Protein AF-A0A1J9QDS7-F1 (afdb_monomer)

Organism: NCBI:txid1447872

Radius of gyration: 33.67 Å; Cα contacts (8 Å, |Δi|>4): 200; chains: 1; bounding box: 78×59×127 Å

Nearest PDB structures (foldseek):
  6qzr-assembly4_G-5  TM=1.703E-01  e=8.114E+00  Homo sapiens

Mean predicted aligned error: 18.09 Å

Foldseek 3Di:
DDDDDDDDDDPDDPPDPVVVVVVLVVQLVVQLVVCVVVVHPNVVSNVVSVVVSVDDDDDDDDDDPPCCPLVVLCVQQVPPDLAQPAADDALVCLVVSVVSLCVSCVSSVNNCCQVVVDQAFDPPDDPSSRVSNLVSLQSSLCNNQVSYDPVRNVVLVVVQVVVCPDDPCPRRNSVSSVVSCVRRVPPVVVVLVVLVVCLQPQACVVVVVPLVVSVVSLVVSQVVCVVVVNHDDQVVSVVSVLVRNPPNCVVVVVVVQVVQCVPHDPPDDRDDGVVVVSVSVVVVVVVPDDPPDDDD

Sequence (296 aa):
MAEPEPVDTPTGFSESTEDGMMNRGLQMAALFHQLVQQGVPSELASNMAVISVMKKPSSPQTSSRSNDRVKEFRQQYGHVSLRIDTKLASQANYESWRRDVEARAALLRASHILSNYENSPPENADSEDCLIWQYKETKLWEAIWDSLKFDVKEIMQAKLRDADSGSNLMGKAAVLWRLLEDQYQMHYTDLQMQLIDRICKCSIDDHAGDIIAHTSAWQRTVADLRLYGWALPDMFLRQRFILSLGKYARSHVQRFLLELRKGKPKTHIPEFNVDDLISELVRQRLIVQPDVNQSY

Secondary structure (DSSP, 8-state):
--PPPP----------HHHHHHHHHHHHHHHHHHHHHTT--HHHHHHHHHHHHH-PPPPPPP--TTSHHHHHHHHHHTTS-----SPB-SHHHHHHHHHHHHHHHHHTT-HHHHHTT--S--TT--HHHHHHHHHHHHHHHHHHHHTB-HHHHHHHHHHHHHH-SSS--TT-HHHHHHHHHHHHS--HHHHHHHHHHHHHH--GGGGTT-HHHHHHHHHHHHHHHHHTT-PPPHHHHHHHHHHHTTTTTHHHHHHHHHHHTTTS-TT------HHHHHHHHHHHHHHT--------

pLDDT: mean 78.42, std 17.38, range [31.61, 96.12]

Solvent-accessible surface area (backbone atoms only — not comparable to full-atom values): 17615 Å² total; per-residue (Å²): 141,83,83,83,85,82,85,86,74,87,83,78,79,80,76,64,71,64,61,64,51,56,54,48,52,52,52,28,52,53,47,24,54,53,33,41,74,72,70,38,57,66,78,58,19,50,55,51,19,55,56,57,68,69,61,75,82,80,85,85,85,90,86,74,86,88,59,46,67,55,51,47,48,45,66,74,45,66,78,58,79,55,78,50,87,57,59,38,79,50,64,92,46,29,74,62,33,50,52,48,50,52,52,40,27,50,72,61,74,35,42,62,36,60,79,68,51,44,87,66,63,64,94,84,51,52,78,57,54,39,52,47,42,52,51,42,34,44,54,48,24,51,31,55,57,70,20,40,33,70,72,53,46,54,54,51,52,53,54,50,56,75,70,43,88,81,60,85,56,80,60,42,32,20,60,56,50,51,53,48,44,73,72,40,47,78,52,65,66,59,56,49,50,51,50,52,48,47,57,74,64,44,43,27,70,85,40,78,65,34,65,66,62,33,51,53,55,50,51,51,50,54,49,54,32,44,74,75,70,57,66,73,58,66,69,57,53,42,54,41,54,59,57,22,38,58,77,80,46,45,70,57,53,51,50,53,56,50,60,67,37,62,98,53,64,92,86,61,75,75,84,77,58,59,67,58,55,50,51,51,55,51,50,52,54,67,71,62,62,74,82,90,81,80,78,136

Structure (mmCIF, N/CA/C/O backbone):
data_AF-A0A1J9QDS7-F1
#
_entry.id   AF-A0A1J9QDS7-F1
#
loop_
_atom_site.group_PDB
_atom_site.id
_atom_site.type_symbol
_atom_site.label_atom_id
_atom_site.label_alt_id
_atom_site.label_comp_id
_atom_site.label_asym_id
_atom_site.label_entity_id
_atom_site.label_seq_id
_atom_site.pdbx_PDB_ins_code
_atom_site.Cartn_x
_atom_site.Cartn_y
_atom_site.Cartn_z
_atom_site.occupancy
_atom_site.B_iso_or_equiv
_atom_site.auth_seq_id
_atom_site.auth_comp_id
_atom_site.auth_asym_id
_atom_site.auth_atom_id
_atom_site.pdbx_PDB_model_num
ATOM 1 N N . MET A 1 1 ? 11.140 -39.872 -86.911 1.00 44.59 1 MET A N 1
ATOM 2 C CA . MET A 1 1 ? 11.296 -40.062 -85.456 1.00 44.59 1 MET A CA 1
ATOM 3 C C . MET A 1 1 ? 10.800 -38.798 -84.789 1.00 44.59 1 MET A C 1
ATOM 5 O O . MET A 1 1 ? 11.437 -37.769 -84.948 1.00 44.59 1 MET A O 1
ATOM 9 N N . ALA A 1 2 ? 9.628 -38.864 -84.168 1.00 38.66 2 ALA A N 1
ATOM 10 C CA . ALA A 1 2 ? 9.077 -37.810 -83.326 1.00 38.66 2 ALA A CA 1
ATOM 11 C C . ALA A 1 2 ? 8.250 -38.515 -82.242 1.00 38.66 2 ALA A C 1
ATOM 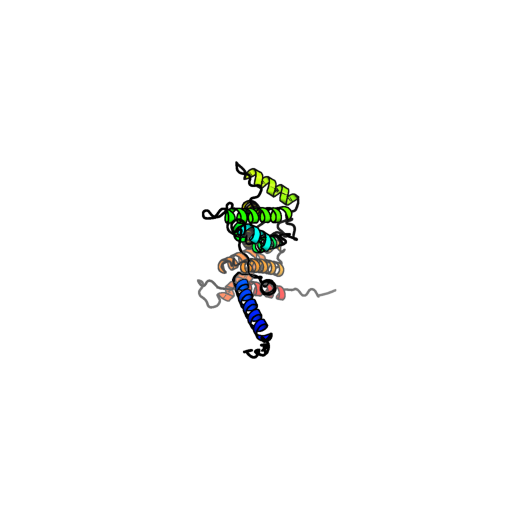13 O O . ALA A 1 2 ? 7.348 -39.288 -82.570 1.00 38.66 2 ALA A O 1
ATOM 14 N N . GLU A 1 3 ? 8.670 -38.346 -80.991 1.00 39.34 3 GLU A N 1
ATOM 15 C CA . GLU A 1 3 ? 8.032 -38.866 -79.777 1.00 39.34 3 GLU A CA 1
ATOM 16 C C . GLU A 1 3 ? 6.747 -38.084 -79.446 1.00 39.34 3 GLU A C 1
ATOM 18 O O . GLU A 1 3 ? 6.628 -36.924 -79.846 1.00 39.34 3 GLU A O 1
ATOM 23 N N . PRO A 1 4 ? 5.782 -38.689 -78.728 1.00 46.34 4 PRO A N 1
ATOM 24 C CA . PRO A 1 4 ? 4.561 -38.012 -78.312 1.00 46.34 4 PRO A CA 1
ATOM 25 C C . PRO A 1 4 ? 4.764 -37.206 -77.015 1.00 46.34 4 PRO A C 1
ATOM 27 O O . PRO A 1 4 ? 5.472 -37.634 -76.105 1.00 46.34 4 PRO A O 1
ATOM 30 N N . GLU A 1 5 ? 4.098 -36.053 -76.933 1.00 46.62 5 GLU A N 1
ATOM 31 C CA . GLU A 1 5 ? 4.001 -35.206 -75.736 1.00 46.62 5 GLU A CA 1
ATOM 32 C C . GLU A 1 5 ? 3.277 -35.914 -74.571 1.00 46.62 5 GLU A C 1
ATOM 34 O O . GLU A 1 5 ? 2.293 -36.626 -74.807 1.00 46.62 5 GLU A O 1
ATOM 39 N N . PRO A 1 6 ? 3.674 -35.676 -73.305 1.00 48.66 6 PRO A N 1
ATOM 40 C CA . PRO A 1 6 ? 2.852 -36.018 -72.157 1.00 48.66 6 PRO A CA 1
ATOM 41 C C . PRO A 1 6 ? 1.901 -34.867 -71.792 1.00 48.66 6 PRO A C 1
ATOM 43 O O . PRO A 1 6 ? 2.286 -33.706 -71.676 1.00 48.66 6 PRO A O 1
ATOM 46 N N . VAL A 1 7 ? 0.639 -35.236 -71.587 1.00 44.50 7 VAL A N 1
ATOM 47 C CA . VAL A 1 7 ? -0.441 -34.401 -71.056 1.00 44.50 7 VAL A CA 1
ATOM 48 C C . VAL A 1 7 ? -0.214 -34.167 -69.560 1.00 44.50 7 VAL A C 1
ATOM 50 O O . VAL A 1 7 ? -0.347 -35.096 -68.762 1.00 44.50 7 VAL A O 1
ATOM 53 N N . ASP A 1 8 ? 0.074 -32.926 -69.173 1.00 36.09 8 ASP A N 1
ATOM 54 C CA . ASP A 1 8 ? 0.070 -32.508 -67.771 1.00 36.09 8 ASP A CA 1
ATOM 55 C C . ASP A 1 8 ? -1.368 -32.340 -67.264 1.00 36.09 8 ASP A C 1
ATOM 57 O O . ASP A 1 8 ? -2.146 -31.510 -67.737 1.00 36.09 8 ASP A O 1
ATOM 61 N N . THR A 1 9 ? -1.716 -33.140 -66.258 1.00 39.41 9 THR A N 1
ATOM 62 C CA . THR A 1 9 ? -2.941 -32.990 -65.465 1.00 39.41 9 THR A CA 1
ATOM 63 C C . THR A 1 9 ? -2.575 -32.244 -64.180 1.00 39.41 9 THR A C 1
ATOM 65 O O 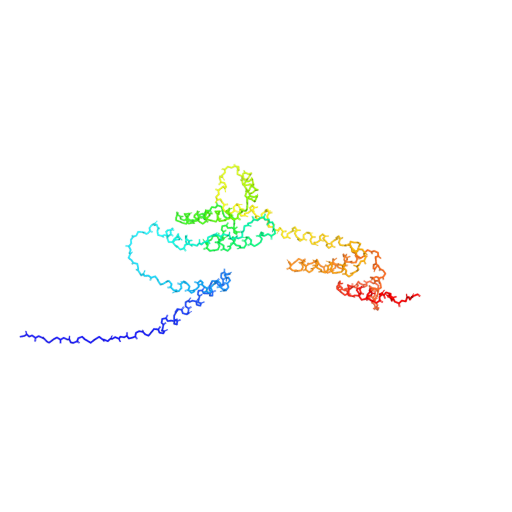. THR A 1 9 ? -1.733 -32.747 -63.433 1.00 39.41 9 THR A O 1
ATOM 68 N N . PRO A 1 10 ? -3.176 -31.088 -63.844 1.00 37.62 10 PRO A N 1
ATOM 69 C CA . PRO A 1 10 ? -2.968 -30.496 -62.534 1.00 37.62 10 PRO A CA 1
ATOM 70 C C . PRO A 1 10 ? -3.903 -31.170 -61.523 1.00 37.62 10 PRO A C 1
ATOM 72 O O . PRO A 1 10 ? -5.089 -30.853 -61.425 1.00 37.62 10 PRO A O 1
ATOM 75 N N . THR A 1 11 ? -3.351 -32.098 -60.741 1.00 35.81 11 THR A N 1
ATOM 76 C CA . THR A 1 11 ? -3.958 -32.573 -59.492 1.00 35.81 11 THR A CA 1
ATOM 77 C C . THR A 1 11 ? -3.879 -31.445 -58.465 1.00 35.81 11 THR A C 1
ATOM 79 O O . THR A 1 11 ? -2.905 -31.314 -57.726 1.00 35.81 11 THR A O 1
ATOM 82 N N . GLY A 1 12 ? -4.900 -30.590 -58.441 1.00 31.61 12 GLY A N 1
ATOM 83 C CA . GLY A 1 12 ? -5.114 -29.638 -57.359 1.00 31.61 12 GLY A CA 1
ATOM 84 C C . GLY A 1 12 ? -5.506 -30.381 -56.084 1.00 31.61 12 GLY A C 1
ATOM 85 O O . GLY A 1 12 ? -6.673 -30.716 -55.897 1.00 31.61 12 GLY A O 1
ATOM 86 N N . PHE A 1 13 ? -4.539 -30.636 -55.203 1.00 33.00 13 PHE A N 1
ATOM 87 C CA . PHE A 1 13 ? -4.829 -30.969 -53.812 1.00 33.00 13 PHE A CA 1
ATOM 88 C C . PHE A 1 13 ? -5.396 -29.721 -53.126 1.00 33.00 13 PHE A C 1
ATOM 90 O O . PHE A 1 13 ? -4.702 -28.729 -52.907 1.00 33.00 13 PHE A O 1
ATOM 97 N N . SER A 1 14 ? -6.692 -29.777 -52.824 1.00 44.31 14 SER A N 1
ATOM 98 C CA . SER A 1 14 ? -7.360 -28.882 -51.888 1.00 44.31 14 SER A CA 1
ATOM 99 C C . SER A 1 14 ? -6.819 -29.185 -50.490 1.00 44.31 14 SER A C 1
ATOM 101 O O . SER A 1 14 ? -7.219 -30.158 -49.856 1.00 44.31 14 SER A O 1
ATOM 103 N N . GLU A 1 15 ? -5.849 -28.391 -50.040 1.00 41.69 15 GLU A N 1
ATOM 104 C CA . GLU A 1 15 ? -5.364 -28.438 -48.663 1.00 41.69 15 GLU A CA 1
ATOM 105 C C . GLU A 1 15 ? -6.431 -27.795 -47.765 1.00 41.69 15 GLU A C 1
ATOM 107 O O . GLU A 1 15 ? -6.734 -26.599 -47.848 1.00 41.69 15 GLU A O 1
ATOM 112 N N . SER A 1 16 ? -7.074 -28.647 -46.968 1.00 47.03 16 SER A N 1
ATOM 113 C CA . SER A 1 16 ? -8.217 -28.341 -46.117 1.00 47.03 16 SER A CA 1
ATOM 114 C C . SER A 1 16 ? -7.906 -27.204 -45.146 1.00 47.03 16 SER A C 1
ATOM 116 O O . SER A 1 16 ? -7.102 -27.334 -44.223 1.00 47.03 16 SER A O 1
ATOM 118 N N . THR A 1 17 ? -8.605 -26.088 -45.325 1.00 50.44 17 THR A N 1
ATOM 119 C CA . THR A 1 17 ? -8.479 -24.862 -44.524 1.00 50.44 17 THR A CA 1
ATOM 120 C C . THR A 1 17 ? -8.812 -25.074 -43.035 1.00 50.44 17 THR A C 1
ATOM 122 O O . THR A 1 17 ? -8.436 -24.253 -42.199 1.00 50.44 17 THR A O 1
ATOM 125 N N . GLU A 1 18 ? -9.466 -26.185 -42.682 1.00 46.53 18 GLU A N 1
ATOM 126 C CA . GLU A 1 18 ? -9.820 -26.547 -41.302 1.00 46.53 18 GLU A CA 1
ATOM 127 C C . GLU A 1 18 ? -8.607 -26.947 -40.443 1.00 46.53 18 GLU A C 1
ATOM 129 O O . GLU A 1 18 ? -8.515 -26.526 -39.287 1.00 46.53 18 GLU A O 1
ATOM 134 N N . ASP A 1 19 ? -7.615 -27.639 -41.013 1.00 48.25 19 ASP A N 1
ATOM 135 C CA . ASP A 1 19 ? -6.445 -28.135 -40.265 1.00 48.25 19 ASP A CA 1
ATOM 136 C C . ASP A 1 19 ? -5.529 -26.982 -39.799 1.00 48.25 19 ASP A C 1
ATOM 138 O O . ASP A 1 19 ? -4.953 -26.977 -38.705 1.00 48.25 19 ASP A O 1
ATOM 142 N N . GLY A 1 20 ? -5.478 -25.909 -40.596 1.00 52.97 20 GLY A N 1
ATOM 143 C CA . GLY A 1 20 ? -4.759 -24.679 -40.264 1.00 52.97 20 GLY A CA 1
ATOM 144 C C . GLY A 1 20 ? -5.410 -23.859 -39.143 1.00 52.97 20 GLY A C 1
ATOM 145 O O . GLY A 1 20 ? -4.704 -23.143 -38.425 1.00 52.97 20 GLY A O 1
ATOM 146 N N . MET A 1 21 ? -6.732 -23.956 -38.961 1.00 55.22 21 MET A N 1
ATOM 147 C CA . MET A 1 21 ? -7.437 -23.257 -37.878 1.00 55.22 21 MET A CA 1
ATOM 148 C C . MET A 1 21 ? -7.308 -24.004 -36.549 1.00 55.22 21 MET A C 1
ATOM 150 O O . MET A 1 21 ? -7.067 -23.368 -35.519 1.00 55.22 21 MET A O 1
ATOM 154 N N . MET A 1 22 ? -7.371 -25.338 -36.573 1.00 52.62 22 MET A N 1
ATOM 155 C CA . MET A 1 22 ? -7.225 -26.168 -35.374 1.00 52.62 22 MET A CA 1
ATOM 156 C C . MET A 1 22 ? -5.812 -26.054 -34.771 1.00 52.62 22 MET A C 1
ATOM 158 O O . MET A 1 22 ? -5.661 -25.886 -33.559 1.00 52.62 22 MET A O 1
ATOM 162 N N . ASN A 1 23 ? -4.775 -25.997 -35.616 1.00 66.75 23 ASN A N 1
ATOM 163 C CA . ASN A 1 23 ? -3.387 -25.781 -35.186 1.00 66.75 23 ASN A CA 1
ATOM 164 C C . ASN A 1 23 ? -3.164 -24.379 -34.571 1.00 66.75 23 ASN A C 1
ATOM 166 O O . ASN A 1 23 ? -2.472 -24.232 -33.562 1.00 66.75 23 ASN A O 1
ATOM 170 N N . ARG A 1 24 ? -3.815 -23.335 -35.106 1.00 68.88 24 ARG A N 1
ATOM 171 C CA . ARG A 1 24 ? -3.757 -21.981 -34.518 1.00 68.88 24 ARG A CA 1
ATOM 172 C C . ARG A 1 24 ? -4.459 -21.899 -33.168 1.00 68.88 24 ARG A C 1
ATOM 174 O O . ARG A 1 24 ? -3.945 -21.234 -32.272 1.00 68.88 24 ARG A O 1
ATOM 181 N N . GLY A 1 25 ? -5.598 -22.574 -33.014 1.00 65.12 25 GLY A N 1
ATOM 182 C CA . GLY A 1 25 ? -6.310 -22.664 -31.738 1.00 65.12 25 GLY A CA 1
ATOM 183 C C . GLY A 1 25 ? -5.431 -23.248 -30.632 1.00 65.12 25 GLY A C 1
ATOM 184 O O . GLY A 1 25 ? -5.330 -22.674 -29.548 1.00 65.12 25 GLY A O 1
ATOM 185 N N . LEU A 1 26 ? -4.713 -24.331 -30.941 1.00 71.94 26 LEU A N 1
ATOM 186 C CA . LEU A 1 26 ? -3.791 -24.981 -30.006 1.00 71.94 26 LEU A CA 1
ATOM 187 C C . LEU A 1 26 ? -2.585 -24.098 -29.654 1.00 71.94 26 LEU A C 1
ATOM 189 O O . LEU A 1 26 ? -2.215 -24.012 -28.483 1.00 71.94 26 LEU A O 1
ATOM 193 N N . GLN A 1 27 ? -2.009 -23.387 -30.628 1.00 69.69 27 GLN A N 1
ATOM 194 C CA . GLN A 1 27 ? -0.906 -22.451 -30.374 1.00 69.69 27 GLN A CA 1
ATOM 195 C C . GLN A 1 27 ? -1.342 -21.258 -29.517 1.00 69.69 27 GLN A C 1
ATOM 197 O O . GLN A 1 27 ? -0.617 -20.873 -28.602 1.00 69.69 27 GLN A O 1
ATOM 202 N N . MET A 1 28 ? -2.539 -20.706 -29.751 1.00 78.75 28 MET A N 1
ATOM 203 C CA . MET A 1 28 ? -3.087 -19.638 -28.906 1.00 78.75 28 MET A CA 1
ATOM 204 C C . MET A 1 28 ? -3.319 -20.125 -27.473 1.00 78.75 28 MET A C 1
ATOM 206 O O . MET A 1 28 ? -2.934 -19.438 -26.530 1.00 78.75 28 MET A O 1
ATOM 210 N N . ALA A 1 29 ? -3.886 -21.321 -27.296 1.00 68.00 29 ALA A N 1
ATOM 211 C CA . ALA A 1 29 ? -4.143 -21.888 -25.974 1.00 68.00 29 ALA A CA 1
ATOM 212 C C . ALA A 1 29 ? -2.847 -22.161 -25.190 1.00 68.00 29 ALA A C 1
ATOM 214 O O . ALA A 1 29 ? -2.759 -21.834 -24.006 1.00 68.00 29 ALA A O 1
ATOM 215 N N . ALA A 1 30 ? -1.814 -22.697 -25.848 1.00 74.12 30 ALA A N 1
ATOM 216 C CA . ALA A 1 30 ? -0.516 -22.941 -25.218 1.00 74.12 30 ALA A CA 1
ATOM 217 C C . ALA A 1 30 ? 0.153 -21.635 -24.753 1.00 74.12 30 ALA A C 1
ATOM 219 O O . ALA A 1 30 ? 0.642 -21.545 -23.626 1.00 74.12 30 ALA A O 1
ATOM 220 N N . LEU A 1 31 ? 0.117 -20.601 -25.597 1.00 76.69 31 LEU A N 1
ATOM 221 C CA . LEU A 1 31 ? 0.735 -19.304 -25.322 1.00 76.69 31 LEU A CA 1
ATOM 222 C C . LEU A 1 31 ? -0.036 -18.530 -24.240 1.00 76.69 31 LEU A C 1
ATOM 224 O O . LEU A 1 31 ? 0.570 -17.924 -23.360 1.00 76.69 31 LEU A O 1
ATOM 228 N N . PHE A 1 32 ? -1.368 -18.632 -24.239 1.00 78.69 32 PHE A N 1
ATOM 229 C CA . PHE A 1 32 ? -2.217 -18.135 -23.158 1.00 78.69 32 PHE A CA 1
ATOM 230 C C . PHE A 1 32 ? -1.846 -18.766 -21.811 1.00 78.69 32 PHE A C 1
ATOM 232 O O . PHE A 1 32 ? -1.583 -18.047 -20.846 1.00 78.69 32 PHE A O 1
ATOM 239 N N . HIS A 1 33 ? -1.766 -20.099 -21.742 1.00 72.69 33 HIS A N 1
ATOM 240 C CA . HIS A 1 33 ? -1.418 -20.794 -20.503 1.00 72.69 33 HIS A CA 1
ATOM 241 C C . HIS A 1 33 ? -0.023 -20.420 -19.999 1.00 72.69 33 HIS A C 1
ATOM 243 O O . HIS A 1 33 ? 0.153 -20.211 -18.799 1.00 72.69 33 HIS A O 1
ATOM 249 N N . GLN A 1 34 ? 0.945 -20.261 -20.902 1.00 74.19 34 GLN A N 1
ATOM 250 C CA . GLN A 1 34 ? 2.291 -19.819 -20.548 1.00 74.19 34 GLN A CA 1
ATOM 251 C C . GLN A 1 34 ? 2.304 -18.393 -19.973 1.00 74.19 34 GLN A C 1
ATOM 253 O O . GLN A 1 34 ? 3.001 -18.133 -18.995 1.00 74.19 34 GLN A O 1
ATOM 258 N N . LEU A 1 35 ? 1.520 -17.471 -20.541 1.00 72.31 35 LEU A N 1
ATOM 259 C CA . LEU A 1 35 ? 1.428 -16.088 -20.060 1.00 72.31 35 LEU A CA 1
ATOM 260 C C . LEU A 1 35 ? 0.738 -15.996 -18.695 1.00 72.31 35 LEU A C 1
ATOM 262 O O . LEU A 1 35 ? 1.214 -15.282 -17.815 1.00 72.31 35 LEU A O 1
ATOM 266 N N . VAL A 1 36 ? -0.330 -16.765 -18.483 1.00 74.81 36 VAL A N 1
ATOM 267 C CA . VAL A 1 36 ? -1.007 -16.833 -17.179 1.00 74.81 36 VAL A CA 1
ATOM 268 C C . VAL A 1 36 ? -0.083 -17.426 -16.110 1.00 74.81 36 VAL A C 1
ATOM 270 O O . VAL A 1 36 ? -0.025 -16.909 -14.997 1.00 74.81 36 VAL A O 1
ATOM 273 N N . GLN A 1 37 ? 0.713 -18.447 -16.447 1.00 71.94 37 GLN A N 1
ATOM 274 C CA . GLN A 1 37 ? 1.728 -18.997 -15.536 1.00 71.94 37 GLN A CA 1
ATOM 275 C C . GLN A 1 37 ? 2.849 -18.002 -15.201 1.00 71.94 37 GLN A C 1
ATOM 277 O O . GLN A 1 37 ? 3.452 -18.098 -14.137 1.00 71.94 37 GLN A O 1
ATOM 282 N N . GLN A 1 38 ? 3.104 -17.023 -16.072 1.00 69.38 38 GLN A N 1
ATOM 283 C CA . GLN A 1 38 ? 4.037 -15.917 -15.826 1.00 69.38 38 GLN A CA 1
ATOM 284 C C . GLN A 1 38 ? 3.399 -14.746 -15.054 1.00 69.38 38 GLN A C 1
ATOM 286 O O . GLN A 1 38 ? 4.021 -13.693 -14.924 1.00 69.38 38 GLN A O 1
ATOM 291 N N . GLY A 1 39 ? 2.176 -14.913 -14.535 1.00 67.06 39 GLY A N 1
ATOM 292 C CA . GLY A 1 39 ? 1.483 -13.913 -13.719 1.00 67.06 39 GLY A CA 1
ATOM 293 C C . GLY A 1 39 ? 0.757 -12.829 -14.518 1.00 67.06 39 GLY A C 1
ATOM 294 O O . GLY A 1 39 ? 0.326 -11.833 -13.940 1.00 67.06 39 GLY A O 1
ATOM 295 N N . VAL A 1 40 ? 0.605 -12.994 -15.837 1.00 74.75 40 VAL A N 1
ATOM 296 C CA . VAL A 1 40 ? -0.148 -12.050 -16.674 1.00 74.75 40 VAL A CA 1
ATOM 297 C C . VAL A 1 40 ? -1.655 -12.240 -16.432 1.00 74.75 40 VAL A C 1
ATOM 299 O O . VAL A 1 40 ? -2.138 -13.372 -16.530 1.00 74.75 40 VAL A O 1
ATOM 302 N N . PRO A 1 41 ? -2.428 -11.167 -16.164 1.00 84.81 41 PRO A N 1
ATOM 303 C CA . PRO A 1 41 ? -3.881 -11.253 -16.024 1.00 84.81 41 PRO A CA 1
ATOM 304 C C . PRO A 1 41 ? -4.535 -11.900 -17.249 1.00 84.81 41 PRO A C 1
ATOM 306 O O . PRO A 1 41 ? -4.170 -11.597 -18.387 1.00 84.81 41 PRO A O 1
ATOM 309 N N . SER A 1 42 ? -5.517 -12.774 -17.026 1.00 64.31 42 SER A N 1
ATOM 310 C CA . SER A 1 42 ? -6.122 -13.628 -18.063 1.00 64.31 42 SER A CA 1
ATOM 311 C C . SER A 1 42 ? -6.666 -12.845 -19.264 1.00 64.31 42 SER A C 1
ATOM 313 O O . SER A 1 42 ? -6.450 -13.234 -20.410 1.00 64.31 42 SER A O 1
ATOM 315 N N . GLU A 1 43 ? -7.304 -11.700 -19.033 1.00 71.44 43 GLU A N 1
ATOM 316 C CA . GLU A 1 43 ? -7.837 -10.842 -20.101 1.00 71.44 43 GLU A CA 1
ATOM 317 C C . GLU A 1 43 ? -6.729 -10.299 -21.020 1.00 71.44 43 GLU A C 1
ATOM 319 O O . GLU A 1 43 ? -6.893 -10.225 -22.240 1.00 71.44 43 GLU A O 1
ATOM 324 N N . LEU A 1 44 ? -5.559 -9.992 -20.454 1.00 70.00 44 LEU A N 1
ATOM 325 C CA . LEU A 1 44 ? -4.400 -9.505 -21.198 1.00 70.00 44 LEU A CA 1
ATOM 326 C C . LEU A 1 44 ? -3.650 -10.654 -21.887 1.00 70.00 44 LEU A C 1
ATOM 328 O O . LEU A 1 44 ? -3.265 -10.527 -23.050 1.00 70.00 44 LEU A O 1
ATOM 332 N N . ALA A 1 45 ? -3.513 -11.799 -21.213 1.00 71.00 45 ALA A N 1
ATOM 333 C CA . ALA A 1 45 ? -2.903 -13.006 -21.769 1.00 71.00 45 ALA A CA 1
ATOM 334 C C . ALA A 1 45 ? -3.649 -13.508 -23.019 1.00 71.00 45 ALA A C 1
ATOM 336 O O . ALA A 1 45 ? -3.017 -13.923 -23.991 1.00 71.00 45 ALA A O 1
ATOM 337 N N . SER A 1 46 ? -4.984 -13.414 -23.023 1.00 64.75 46 SER A N 1
ATOM 338 C CA . SER A 1 46 ? -5.825 -13.795 -24.166 1.00 64.75 46 SER A CA 1
ATOM 339 C C . SER A 1 46 ? -5.550 -12.915 -25.388 1.00 64.75 46 SER A C 1
ATOM 341 O O . SER A 1 46 ? -5.255 -13.416 -26.474 1.00 64.75 46 SER A O 1
ATOM 343 N N . ASN A 1 47 ? -5.540 -11.593 -25.202 1.00 70.56 47 ASN A N 1
ATOM 344 C CA . ASN A 1 47 ? -5.265 -10.649 -26.288 1.00 70.56 47 ASN A CA 1
ATOM 345 C C . ASN A 1 47 ? -3.844 -10.820 -26.855 1.00 70.56 47 ASN A C 1
ATOM 347 O O . ASN A 1 47 ? -3.640 -10.761 -28.069 1.00 70.56 47 ASN A O 1
ATOM 351 N N . MET A 1 48 ? -2.862 -11.095 -25.992 1.00 71.56 48 MET A N 1
ATOM 352 C CA . MET A 1 48 ? -1.473 -11.331 -26.397 1.00 71.56 48 MET A CA 1
ATOM 353 C C . MET A 1 48 ? -1.293 -12.634 -27.188 1.00 71.56 48 MET A C 1
ATOM 355 O O . MET A 1 48 ? -0.540 -12.650 -28.167 1.00 71.56 48 MET A O 1
ATOM 359 N N . ALA A 1 49 ? -1.995 -13.705 -26.812 1.00 74.44 49 ALA A N 1
ATOM 360 C CA . ALA A 1 49 ? -1.964 -14.969 -27.544 1.00 74.44 49 ALA A CA 1
ATOM 361 C C . ALA A 1 49 ? -2.540 -14.822 -28.964 1.00 74.44 49 ALA A C 1
ATOM 363 O O . ALA A 1 49 ? -1.932 -15.291 -29.928 1.00 74.44 49 ALA A O 1
ATOM 364 N N . VAL A 1 50 ? -3.652 -14.093 -29.114 1.00 75.12 50 VAL A N 1
ATOM 365 C CA . VAL A 1 50 ? -4.305 -13.858 -30.415 1.00 75.12 50 VAL A CA 1
ATOM 366 C C . VAL A 1 50 ? -3.415 -13.040 -31.358 1.00 75.12 50 VAL A C 1
ATOM 368 O O . VAL A 1 50 ? -3.203 -13.432 -32.506 1.00 75.12 50 VAL A O 1
ATOM 371 N N . ILE A 1 51 ? -2.834 -11.934 -30.879 1.00 73.69 51 ILE A N 1
ATOM 372 C CA . ILE A 1 51 ? -1.973 -11.061 -31.699 1.00 73.69 51 ILE A CA 1
ATOM 373 C C . ILE A 1 51 ? -0.699 -11.793 -32.145 1.00 73.69 51 ILE A C 1
ATOM 375 O O . ILE A 1 51 ? -0.258 -11.632 -33.287 1.00 73.69 51 ILE A O 1
ATOM 379 N N . SER A 1 52 ? -0.123 -12.617 -31.266 1.00 69.81 52 SER A N 1
ATOM 380 C CA . SER A 1 52 ? 1.124 -13.337 -31.551 1.00 69.81 52 SER A CA 1
ATOM 381 C C . SER A 1 52 ? 0.937 -14.419 -32.614 1.00 69.81 52 SER A C 1
ATOM 383 O O . SER A 1 52 ? 1.780 -14.555 -33.495 1.00 69.81 52 SER A O 1
ATOM 385 N N . VAL A 1 53 ? -0.188 -15.140 -32.595 1.00 68.38 53 VAL A N 1
ATOM 386 C CA . VAL A 1 53 ? -0.476 -16.198 -33.581 1.00 68.38 53 VAL A CA 1
ATOM 387 C C . VAL A 1 53 ? -0.926 -15.626 -34.935 1.00 68.38 53 VAL A C 1
ATOM 389 O O . VAL A 1 53 ? -0.739 -16.265 -35.972 1.00 68.38 53 VAL A O 1
ATOM 392 N N . MET A 1 54 ? -1.465 -14.401 -34.970 1.00 66.12 54 MET A N 1
ATOM 393 C CA . MET A 1 54 ? -1.850 -13.737 -36.223 1.00 66.12 54 MET A CA 1
ATOM 394 C C . MET A 1 54 ? -0.673 -13.124 -37.007 1.00 66.12 54 MET A C 1
ATOM 396 O O . MET A 1 54 ? -0.783 -12.961 -38.224 1.00 66.12 54 MET A O 1
ATOM 400 N N . LYS A 1 55 ? 0.473 -12.831 -36.375 1.00 56.16 55 LYS A N 1
ATOM 401 C CA . LYS A 1 55 ? 1.694 -12.378 -37.070 1.00 56.16 55 LYS A CA 1
ATOM 402 C C . LYS A 1 55 ? 2.521 -13.578 -37.556 1.00 56.16 55 LYS A C 1
ATOM 404 O O . LYS A 1 55 ? 3.419 -14.052 -36.870 1.00 56.16 55 LYS A O 1
ATOM 409 N N . LYS A 1 56 ? 2.241 -14.073 -38.765 1.00 43.81 56 LYS A N 1
ATOM 410 C CA . LYS A 1 56 ? 3.056 -15.124 -39.407 1.00 43.81 56 LYS A CA 1
ATOM 411 C C . LYS A 1 56 ? 4.401 -14.538 -39.899 1.00 43.81 56 LYS A C 1
ATOM 413 O O . LYS A 1 56 ? 4.362 -13.508 -40.573 1.00 43.81 56 LYS A O 1
ATOM 418 N N . PRO A 1 57 ? 5.570 -15.153 -39.625 1.00 48.50 57 PRO A N 1
ATOM 419 C CA . PRO A 1 57 ? 6.849 -14.696 -40.167 1.00 48.50 57 PRO A CA 1
ATOM 420 C C . PRO A 1 57 ? 7.092 -15.271 -41.572 1.00 48.50 57 PRO A C 1
ATOM 422 O O . PRO A 1 57 ? 6.959 -16.474 -41.800 1.00 48.50 57 PRO A O 1
ATOM 425 N N . SER A 1 58 ? 7.462 -14.411 -42.518 1.00 35.62 58 SER A N 1
ATOM 426 C CA . SER A 1 58 ? 8.013 -14.802 -43.822 1.00 35.62 58 SER A CA 1
ATOM 427 C C . SER A 1 58 ? 9.474 -15.237 -43.650 1.00 35.62 58 SER A C 1
ATOM 429 O O . SER A 1 58 ? 10.236 -14.555 -42.968 1.00 35.62 58 SER A O 1
ATOM 431 N N . SER A 1 59 ? 9.857 -16.367 -44.249 1.00 35.91 59 SER A N 1
ATOM 432 C CA . SER A 1 59 ? 11.187 -16.990 -44.109 1.00 35.91 59 SER A CA 1
ATOM 433 C C . SER A 1 59 ? 12.334 -16.139 -44.704 1.00 35.91 59 SER A C 1
ATOM 435 O O . SER A 1 59 ? 12.078 -15.337 -45.606 1.00 35.91 59 SER A O 1
ATOM 437 N N . PRO A 1 60 ? 13.591 -16.297 -44.235 1.00 49.06 60 PRO A N 1
ATOM 438 C CA . PRO A 1 60 ? 14.621 -15.268 -44.338 1.00 49.06 60 PRO A CA 1
ATOM 439 C C . PRO A 1 60 ? 15.593 -15.478 -45.509 1.00 49.06 60 PRO A C 1
ATOM 441 O O . PRO A 1 60 ? 16.054 -16.590 -45.763 1.00 49.06 60 PRO A O 1
ATOM 444 N N . GLN A 1 61 ? 16.001 -14.379 -46.151 1.00 32.50 61 GLN A N 1
ATOM 445 C CA . GLN A 1 61 ? 17.273 -14.311 -46.872 1.00 32.50 61 GLN A CA 1
ATOM 446 C C . GLN A 1 61 ? 18.322 -13.610 -46.004 1.00 32.50 61 GLN A C 1
ATOM 448 O O . GLN A 1 61 ? 18.107 -12.539 -45.441 1.00 32.50 61 GLN A O 1
ATOM 453 N N . THR A 1 62 ? 19.448 -14.298 -45.875 1.00 40.53 62 THR A N 1
ATOM 454 C CA . THR A 1 62 ? 20.633 -14.019 -45.066 1.00 40.53 62 THR A CA 1
ATOM 455 C C . THR A 1 62 ? 21.452 -12.835 -45.576 1.00 40.53 62 THR A C 1
ATOM 457 O O . THR A 1 62 ? 21.862 -12.877 -46.729 1.00 40.53 62 THR A O 1
ATOM 460 N N . SER A 1 63 ? 21.792 -11.881 -44.694 1.00 38.75 63 SER A N 1
ATOM 461 C CA . SER A 1 63 ? 23.172 -11.398 -44.434 1.00 38.75 63 SER A CA 1
ATOM 462 C C . SER A 1 63 ? 23.182 -10.043 -43.696 1.00 38.75 63 SER A C 1
ATOM 464 O O . SER A 1 63 ? 22.921 -9.023 -44.325 1.00 38.75 63 SER A O 1
ATOM 466 N N . SER A 1 64 ? 23.495 -10.031 -42.388 1.00 37.75 64 SER A N 1
ATOM 467 C CA . SER A 1 64 ? 24.174 -8.950 -41.616 1.00 37.75 64 SER A CA 1
ATOM 468 C C . SER A 1 64 ? 23.892 -9.116 -40.108 1.00 37.75 64 SER A C 1
ATOM 470 O O . SER A 1 64 ? 23.082 -8.411 -39.517 1.00 37.75 64 SER A O 1
ATOM 472 N N . ARG A 1 65 ? 24.533 -10.099 -39.466 1.00 50.53 65 ARG A N 1
ATOM 473 C CA . ARG A 1 65 ? 24.065 -10.668 -38.186 1.00 50.53 65 ARG A CA 1
ATOM 474 C C . ARG A 1 65 ? 24.656 -10.049 -36.907 1.00 50.53 65 ARG A C 1
ATOM 476 O O . ARG A 1 65 ? 24.635 -10.699 -35.874 1.00 50.53 65 ARG A O 1
ATOM 483 N N . SER A 1 66 ? 25.205 -8.833 -36.960 1.00 52.12 66 SER A N 1
ATOM 484 C CA . SER A 1 66 ? 25.859 -8.190 -35.794 1.00 52.12 66 SER A CA 1
ATOM 485 C C . SER A 1 66 ? 25.102 -6.981 -35.224 1.00 52.12 66 SER A C 1
ATOM 487 O O . SER A 1 66 ? 25.561 -6.368 -34.271 1.00 52.12 66 SER A O 1
ATOM 489 N N . ASN A 1 67 ? 23.977 -6.593 -35.826 1.00 54.22 67 ASN A N 1
ATOM 490 C CA . ASN A 1 67 ? 23.100 -5.530 -35.314 1.00 54.22 67 ASN A CA 1
ATOM 491 C C . ASN A 1 67 ? 21.640 -5.998 -35.217 1.00 54.22 67 ASN A C 1
ATOM 493 O O . ASN A 1 67 ? 20.732 -5.188 -35.015 1.00 54.22 67 ASN A O 1
ATOM 497 N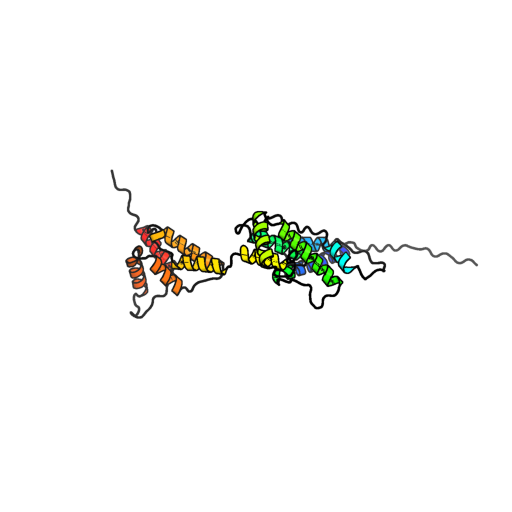 N . ASP A 1 68 ? 21.404 -7.299 -35.394 1.00 75.19 68 ASP A N 1
ATOM 498 C CA . ASP A 1 68 ? 20.057 -7.839 -35.531 1.00 75.19 68 ASP A CA 1
ATOM 499 C C . ASP A 1 68 ? 19.327 -7.871 -34.188 1.00 75.19 68 ASP A C 1
ATOM 501 O O . ASP A 1 68 ? 18.176 -7.458 -34.149 1.00 75.19 68 ASP A O 1
ATOM 505 N N . ARG A 1 69 ? 19.974 -8.229 -33.067 1.00 82.38 69 ARG A N 1
ATOM 506 C CA . ARG A 1 69 ? 19.281 -8.380 -31.769 1.00 82.38 69 ARG A CA 1
ATOM 507 C C . ARG A 1 69 ? 18.804 -7.061 -31.173 1.00 82.38 69 ARG A C 1
ATOM 509 O O . ARG A 1 69 ? 17.656 -6.959 -30.750 1.00 82.38 69 ARG A O 1
ATOM 516 N N . VAL A 1 70 ? 19.644 -6.024 -31.166 1.00 82.56 70 VAL A N 1
ATOM 517 C CA . VAL A 1 70 ? 19.245 -4.693 -30.662 1.00 82.56 70 VAL A CA 1
ATOM 518 C C . VAL A 1 70 ? 18.154 -4.090 -31.550 1.00 82.56 70 VAL A C 1
ATOM 520 O O . VAL A 1 70 ? 17.190 -3.502 -31.052 1.00 82.56 70 VAL A O 1
ATOM 523 N N . LYS A 1 71 ? 18.285 -4.238 -32.873 1.00 84.00 71 LYS A N 1
ATOM 524 C CA . LYS A 1 71 ? 17.303 -3.744 -33.843 1.00 84.00 71 LYS A CA 1
ATOM 525 C C . LYS A 1 71 ? 15.982 -4.503 -33.739 1.00 84.00 71 LYS A C 1
ATOM 527 O O . LYS A 1 71 ? 14.933 -3.865 -33.723 1.00 84.00 71 LYS A O 1
ATOM 532 N N . GLU A 1 72 ? 16.033 -5.822 -33.604 1.00 86.31 72 GLU A N 1
ATOM 533 C CA . GLU A 1 72 ? 14.881 -6.688 -33.372 1.00 86.31 72 GLU A CA 1
ATOM 534 C C . GLU A 1 72 ? 14.195 -6.326 -32.053 1.00 86.31 72 GLU A C 1
ATOM 536 O O . GLU A 1 72 ? 12.988 -6.104 -32.046 1.00 86.31 72 GLU A O 1
ATOM 541 N N . PHE A 1 73 ? 14.950 -6.138 -30.965 1.00 88.12 73 PHE A N 1
ATOM 542 C CA . PHE A 1 73 ? 14.396 -5.692 -29.688 1.00 88.12 73 PHE A CA 1
ATOM 543 C C . PHE A 1 73 ? 13.690 -4.336 -29.829 1.00 88.12 73 PHE A C 1
ATOM 545 O O . PHE A 1 73 ? 12.543 -4.177 -29.417 1.00 88.12 73 PHE A O 1
ATOM 552 N N . ARG A 1 74 ? 14.318 -3.350 -30.479 1.00 87.12 74 ARG A N 1
ATOM 553 C CA . ARG A 1 74 ? 13.683 -2.043 -30.727 1.00 87.12 74 ARG A CA 1
ATOM 554 C C . ARG A 1 74 ? 12.470 -2.144 -31.649 1.00 87.12 74 ARG A C 1
ATOM 556 O O . ARG A 1 74 ? 11.520 -1.393 -31.470 1.00 87.12 74 ARG A O 1
ATOM 563 N N . GLN A 1 75 ? 12.455 -3.061 -32.609 1.00 85.56 75 GLN A N 1
ATOM 564 C CA . GLN A 1 75 ? 11.293 -3.287 -33.465 1.00 85.56 75 GLN A CA 1
ATOM 565 C C . GLN A 1 75 ? 10.140 -3.942 -32.686 1.00 85.56 75 GLN A C 1
ATOM 567 O O . GLN A 1 75 ? 8.983 -3.542 -32.837 1.00 85.56 75 GLN A O 1
ATOM 572 N N . GLN A 1 76 ? 10.457 -4.909 -31.822 1.00 82.94 76 GLN A N 1
ATOM 573 C CA . GLN A 1 76 ? 9.499 -5.635 -30.991 1.00 82.94 76 GLN A CA 1
ATOM 574 C C . GLN A 1 76 ? 8.931 -4.787 -29.848 1.00 82.94 76 GLN A C 1
ATOM 576 O O . GLN A 1 76 ? 7.751 -4.914 -29.548 1.00 82.94 76 GLN A O 1
ATOM 581 N N . TYR A 1 77 ? 9.729 -3.911 -29.233 1.00 82.88 77 TYR A N 1
ATOM 582 C CA . TYR A 1 77 ? 9.330 -3.183 -28.021 1.00 82.88 77 TYR A CA 1
ATOM 583 C C . TYR A 1 77 ? 9.295 -1.662 -28.190 1.00 82.88 77 TYR A C 1
ATOM 585 O O . TYR A 1 77 ? 8.673 -0.973 -27.391 1.00 82.88 77 TYR A O 1
ATOM 593 N N . GLY A 1 78 ? 9.891 -1.102 -29.244 1.00 77.06 78 GLY A N 1
ATOM 594 C CA . GLY A 1 78 ? 9.936 0.351 -29.452 1.00 77.06 78 GLY A CA 1
ATOM 595 C C . GLY A 1 78 ? 8.590 0.983 -29.807 1.00 77.06 78 GLY A C 1
ATOM 596 O O . GLY A 1 78 ? 8.446 2.196 -29.700 1.00 77.06 78 GLY A O 1
ATOM 597 N N . HIS A 1 79 ? 7.600 0.177 -30.200 1.00 78.06 79 HIS A N 1
ATOM 598 C CA . HIS A 1 79 ? 6.223 0.624 -30.421 1.00 78.06 79 HIS A CA 1
ATOM 599 C C . HIS A 1 79 ? 5.336 0.485 -29.171 1.00 78.06 79 HIS A C 1
ATOM 601 O O . HIS A 1 79 ? 4.176 0.897 -29.196 1.00 78.06 79 HIS A O 1
ATOM 607 N N . VAL A 1 80 ? 5.850 -0.103 -28.084 1.00 80.88 80 VAL A N 1
ATOM 608 C CA . VAL A 1 80 ? 5.113 -0.244 -26.826 1.00 80.88 80 VAL A CA 1
ATOM 609 C C . VAL A 1 80 ? 4.989 1.130 -26.180 1.00 80.88 80 VAL A C 1
ATOM 611 O O . VAL A 1 80 ? 5.982 1.799 -25.897 1.00 80.88 80 VAL A O 1
ATOM 614 N N . SER A 1 81 ? 3.753 1.551 -25.915 1.00 82.38 81 SER A N 1
ATOM 615 C CA . SER A 1 81 ? 3.511 2.774 -25.157 1.00 82.38 81 SER A CA 1
ATOM 616 C C . SER A 1 81 ? 3.901 2.560 -23.697 1.00 82.38 81 SER A C 1
ATOM 618 O O . SER A 1 81 ? 3.246 1.815 -22.967 1.00 82.38 81 SER A O 1
ATOM 620 N N . LEU A 1 82 ? 4.956 3.247 -23.265 1.00 87.88 82 LEU A N 1
ATOM 621 C CA . LEU A 1 82 ? 5.380 3.303 -21.862 1.00 87.88 82 LEU A CA 1
ATOM 622 C C . LEU A 1 82 ? 4.733 4.467 -21.108 1.00 87.88 82 LEU A C 1
ATOM 624 O O . LEU A 1 82 ? 5.132 4.795 -19.994 1.00 87.88 82 LEU A O 1
ATOM 628 N N . ARG A 1 83 ? 3.721 5.103 -21.705 1.00 89.56 83 ARG A N 1
ATOM 629 C CA . ARG A 1 83 ? 2.989 6.185 -21.060 1.00 89.56 83 ARG A CA 1
ATOM 630 C C . ARG A 1 83 ? 2.276 5.653 -19.816 1.00 89.56 83 ARG A C 1
ATOM 632 O O . ARG A 1 83 ? 1.493 4.702 -19.883 1.00 89.56 83 ARG A O 1
ATOM 639 N N . ILE A 1 84 ? 2.551 6.296 -18.690 1.00 91.81 84 ILE A N 1
ATOM 640 C CA . ILE A 1 84 ? 1.840 6.100 -17.431 1.00 91.81 84 ILE A CA 1
ATOM 641 C C . ILE A 1 84 ? 0.810 7.225 -17.334 1.00 91.81 84 ILE A C 1
ATOM 643 O O . ILE A 1 84 ? 1.166 8.409 -17.329 1.00 91.81 84 ILE A O 1
ATOM 647 N N . ASP A 1 85 ? -0.468 6.853 -17.335 1.00 86.94 85 ASP A N 1
ATOM 648 C CA . ASP A 1 85 ? -1.576 7.810 -17.389 1.00 86.94 85 ASP A CA 1
ATOM 649 C C . ASP A 1 85 ? -1.867 8.422 -16.017 1.00 86.94 85 ASP A C 1
ATOM 651 O O . ASP A 1 85 ? -2.166 9.615 -15.911 1.00 86.94 85 ASP A O 1
ATOM 655 N N . THR A 1 86 ? -1.688 7.640 -14.953 1.00 89.69 86 THR A N 1
ATOM 656 C CA . THR A 1 86 ? -1.748 8.126 -13.577 1.00 89.69 86 THR A CA 1
ATOM 657 C C . THR A 1 86 ? -0.514 8.979 -13.281 1.00 89.69 86 THR A C 1
ATOM 659 O O . THR A 1 86 ? 0.608 8.502 -13.388 1.00 89.69 86 THR A O 1
ATOM 662 N N . LYS A 1 87 ? -0.675 10.247 -12.888 1.00 94.38 87 LYS A N 1
ATOM 663 C CA . LYS A 1 87 ? 0.463 11.065 -12.426 1.00 94.38 87 LYS A CA 1
ATOM 664 C C . LYS A 1 87 ? 0.653 10.924 -10.923 1.00 94.38 87 LYS A C 1
ATOM 666 O O . LYS A 1 87 ? -0.291 11.209 -10.182 1.00 94.38 87 LYS A O 1
ATOM 671 N N . LEU A 1 88 ? 1.850 10.563 -10.460 1.00 94.38 88 LEU A N 1
ATOM 672 C CA . LEU A 1 88 ? 2.133 10.511 -9.023 1.00 94.38 88 LEU A CA 1
ATOM 673 C C . LEU A 1 88 ? 2.053 11.919 -8.432 1.00 94.38 88 LEU A C 1
ATOM 675 O O . LEU A 1 88 ? 2.749 12.830 -8.885 1.00 94.38 88 LEU A O 1
ATOM 679 N N . ALA A 1 89 ? 1.176 12.089 -7.444 1.00 89.00 89 ALA A N 1
ATOM 680 C CA . ALA A 1 89 ? 0.910 13.373 -6.804 1.00 89.00 89 ALA A CA 1
ATOM 681 C C . ALA A 1 89 ? 1.113 13.313 -5.290 1.00 89.00 89 ALA A C 1
ATOM 683 O O . ALA A 1 89 ? 1.550 14.291 -4.694 1.00 89.00 89 ALA A O 1
ATOM 684 N N . SER A 1 90 ? 0.759 12.190 -4.666 1.00 84.00 90 SER A N 1
ATOM 685 C CA . SER A 1 90 ? 0.866 12.006 -3.224 1.00 84.00 90 SER A CA 1
ATOM 686 C C . SER A 1 90 ? 0.790 10.526 -2.852 1.00 84.00 90 SER A C 1
ATOM 688 O O . SER A 1 90 ? 0.568 9.657 -3.695 1.00 84.00 90 SER A O 1
ATOM 690 N N . GLN A 1 91 ? 0.891 10.254 -1.551 1.00 83.12 91 GLN A N 1
ATOM 691 C CA . GLN A 1 91 ? 0.661 8.934 -0.968 1.00 83.12 91 GLN A CA 1
ATOM 692 C C . GLN A 1 91 ? -0.658 8.291 -1.422 1.00 83.12 91 GLN A C 1
ATOM 694 O O . GLN A 1 91 ? -0.723 7.088 -1.660 1.00 83.12 91 GLN A O 1
ATOM 699 N N . ALA A 1 92 ? -1.718 9.094 -1.559 1.00 79.81 92 ALA A N 1
ATOM 700 C CA . ALA A 1 92 ? -3.071 8.604 -1.806 1.00 79.81 92 ALA A CA 1
ATOM 701 C C . ALA A 1 92 ? -3.222 7.885 -3.155 1.00 79.81 92 ALA A C 1
ATOM 703 O O . ALA A 1 92 ? -4.095 7.032 -3.294 1.00 79.81 92 ALA A O 1
ATOM 704 N N . ASN A 1 93 ? -2.391 8.222 -4.148 1.00 87.38 93 ASN A N 1
ATOM 705 C CA . ASN A 1 93 ? -2.430 7.592 -5.466 1.00 87.38 93 ASN A CA 1
ATOM 706 C C . ASN A 1 93 ? -1.178 6.775 -5.805 1.00 87.38 93 ASN A C 1
ATOM 708 O O . ASN A 1 93 ? -1.072 6.284 -6.932 1.00 87.38 93 ASN A O 1
ATOM 712 N N . TYR A 1 94 ? -0.275 6.588 -4.838 1.00 89.56 94 TYR A N 1
ATOM 713 C CA . TYR A 1 94 ? 0.980 5.871 -5.033 1.00 89.56 94 TYR A CA 1
ATOM 714 C C . TYR A 1 94 ? 0.770 4.424 -5.479 1.00 89.56 94 TYR A C 1
ATOM 716 O O . TYR A 1 94 ? 1.293 4.040 -6.513 1.00 89.56 94 TYR A O 1
ATOM 724 N N . GLU A 1 95 ? -0.059 3.638 -4.788 1.00 86.94 95 GLU A N 1
ATOM 725 C CA . GLU A 1 95 ? -0.257 2.214 -5.124 1.00 86.94 95 GLU A CA 1
ATOM 726 C C . GLU A 1 95 ? -0.898 1.987 -6.502 1.00 86.94 95 GLU A C 1
ATOM 728 O O . GLU A 1 95 ? -0.675 0.966 -7.154 1.00 86.94 95 GLU A O 1
ATOM 733 N N . SER A 1 96 ? -1.716 2.930 -6.975 1.00 87.88 96 SER A N 1
ATOM 734 C CA . SER A 1 96 ? -2.245 2.870 -8.343 1.00 87.88 96 SER A CA 1
ATOM 735 C C . SER A 1 96 ? -1.154 3.195 -9.358 1.00 87.88 96 SER A C 1
ATOM 737 O O . SER A 1 96 ? -0.971 2.462 -10.323 1.00 87.88 96 SER A O 1
ATOM 739 N N . TRP A 1 97 ? -0.405 4.271 -9.114 1.00 94.69 97 TRP A N 1
ATOM 740 C CA . TRP A 1 97 ? 0.707 4.692 -9.959 1.00 94.69 97 TRP A CA 1
ATOM 741 C C . TRP A 1 97 ? 1.818 3.631 -10.040 1.00 94.69 97 TRP A C 1
ATOM 743 O O . TRP A 1 97 ? 2.307 3.325 -11.125 1.00 94.69 97 TRP A O 1
ATOM 753 N N . ARG A 1 98 ? 2.168 3.022 -8.904 1.00 93.50 98 ARG A N 1
ATOM 754 C CA . ARG A 1 98 ? 3.174 1.965 -8.766 1.00 93.50 98 ARG A CA 1
ATOM 755 C C . ARG A 1 98 ? 2.835 0.774 -9.659 1.00 93.50 98 ARG A C 1
ATOM 757 O O . ARG A 1 98 ? 3.674 0.345 -10.446 1.00 93.50 98 ARG A O 1
ATOM 764 N N . ARG A 1 99 ? 1.593 0.284 -9.584 1.00 92.06 99 ARG A N 1
ATOM 765 C CA . ARG A 1 99 ? 1.117 -0.828 -10.422 1.00 92.06 99 ARG A CA 1
ATOM 766 C C . ARG A 1 99 ? 1.183 -0.498 -11.912 1.00 92.06 99 ARG A C 1
ATOM 768 O O . ARG A 1 99 ? 1.561 -1.363 -12.700 1.00 92.06 99 ARG A O 1
ATOM 775 N N . ASP A 1 100 ? 0.873 0.740 -12.301 1.00 93.69 100 ASP A N 1
ATOM 776 C CA . ASP A 1 100 ? 1.009 1.172 -13.697 1.00 93.69 100 ASP A CA 1
ATOM 777 C C . ASP A 1 100 ? 2.477 1.124 -14.153 1.00 93.69 100 ASP A C 1
ATOM 779 O O . ASP A 1 100 ? 2.767 0.605 -15.233 1.00 93.69 100 ASP A O 1
ATOM 783 N N . VAL A 1 101 ? 3.415 1.611 -13.330 1.00 94.81 101 VAL A N 1
ATOM 784 C CA . VAL A 1 101 ? 4.860 1.550 -13.617 1.00 94.81 101 VAL A CA 1
ATOM 785 C C . VAL A 1 101 ? 5.332 0.104 -13.757 1.00 94.81 101 VAL A C 1
ATOM 787 O O . VAL A 1 101 ? 5.984 -0.231 -14.746 1.00 94.81 101 VAL A O 1
ATOM 790 N N . GLU A 1 102 ? 4.984 -0.765 -12.806 1.00 93.62 102 GLU A N 1
ATOM 791 C CA . GLU A 1 102 ? 5.354 -2.185 -12.820 1.00 93.62 102 GLU A CA 1
ATOM 792 C C . GLU A 1 102 ? 4.800 -2.895 -14.066 1.00 93.62 102 GLU A C 1
ATOM 794 O O . GLU A 1 102 ? 5.518 -3.657 -14.723 1.00 93.62 102 GLU A O 1
ATOM 799 N N . ALA A 1 103 ? 3.563 -2.578 -14.466 1.00 91.75 103 ALA A N 1
ATOM 800 C CA . ALA A 1 103 ? 2.970 -3.081 -15.701 1.00 91.75 103 ALA A CA 1
ATOM 801 C C . ALA A 1 103 ? 3.734 -2.601 -16.948 1.00 91.75 103 ALA A C 1
ATOM 803 O O . ALA A 1 103 ? 3.991 -3.397 -17.856 1.00 91.75 103 ALA A O 1
ATOM 804 N N . ARG A 1 104 ? 4.155 -1.327 -17.010 1.00 93.38 104 ARG A N 1
ATOM 805 C CA . ARG A 1 104 ? 4.989 -0.822 -18.121 1.00 93.38 104 ARG A CA 1
ATOM 806 C C . ARG A 1 104 ? 6.378 -1.462 -18.135 1.00 93.38 104 ARG A C 1
ATOM 808 O O . ARG A 1 104 ? 6.863 -1.820 -19.208 1.00 93.38 104 ARG A O 1
ATOM 815 N N . ALA A 1 105 ? 6.988 -1.675 -16.972 1.00 93.56 105 ALA A N 1
ATOM 816 C CA . ALA A 1 105 ? 8.263 -2.378 -16.855 1.00 93.56 105 ALA A CA 1
ATOM 817 C C . ALA A 1 105 ? 8.155 -3.827 -17.361 1.00 93.56 105 ALA A C 1
ATOM 819 O O . ALA A 1 105 ? 9.042 -4.296 -18.079 1.00 93.56 105 ALA A O 1
ATOM 820 N N . ALA A 1 106 ? 7.049 -4.517 -17.065 1.00 91.69 106 ALA A N 1
ATOM 821 C CA . ALA A 1 106 ? 6.787 -5.864 -17.569 1.00 91.69 106 ALA A CA 1
ATOM 822 C C . ALA A 1 106 ? 6.661 -5.893 -19.100 1.00 91.69 106 ALA A C 1
ATOM 824 O O . ALA A 1 106 ? 7.279 -6.742 -19.750 1.00 91.69 106 ALA A O 1
ATOM 825 N N . LEU A 1 107 ? 5.946 -4.926 -19.688 1.00 89.69 107 LEU A N 1
ATOM 826 C CA . LEU A 1 107 ? 5.817 -4.796 -21.145 1.00 89.69 107 LEU A CA 1
ATOM 827 C C . LEU A 1 107 ? 7.167 -4.559 -21.839 1.00 89.69 107 LEU A C 1
ATOM 829 O O . LEU A 1 107 ? 7.387 -5.066 -22.937 1.00 89.69 107 LEU A O 1
ATOM 833 N N . LEU A 1 108 ? 8.088 -3.844 -21.189 1.00 91.19 108 LEU A N 1
ATOM 834 C CA . LEU A 1 108 ? 9.449 -3.602 -21.681 1.00 91.19 108 LEU A CA 1
ATOM 835 C C . LEU A 1 108 ? 10.430 -4.753 -21.366 1.00 91.19 108 LEU A C 1
ATOM 837 O O . LEU A 1 108 ? 11.615 -4.672 -21.695 1.00 91.19 108 LEU A O 1
ATOM 841 N N . ARG A 1 109 ? 9.973 -5.830 -20.707 1.00 90.56 109 ARG A N 1
ATOM 842 C CA . ARG A 1 109 ? 10.829 -6.909 -20.170 1.00 90.56 109 ARG A CA 1
ATOM 843 C C . ARG A 1 109 ? 11.948 -6.365 -19.270 1.00 90.56 109 ARG A C 1
ATOM 845 O O . ARG A 1 109 ? 13.097 -6.804 -19.361 1.00 90.56 109 ARG A O 1
ATOM 852 N N . ALA A 1 110 ? 11.605 -5.397 -18.424 1.00 92.44 110 ALA A N 1
ATOM 853 C CA . ALA A 1 110 ? 12.510 -4.638 -17.564 1.00 92.44 110 ALA A CA 1
ATOM 854 C C . ALA A 1 110 ? 12.153 -4.724 -16.065 1.00 92.44 110 ALA A C 1
ATOM 856 O O . ALA A 1 110 ? 12.779 -4.045 -15.264 1.00 92.44 110 ALA A O 1
ATOM 857 N N . SER A 1 111 ? 11.187 -5.560 -15.659 1.00 92.25 111 SER A N 1
ATOM 858 C CA . SER A 1 111 ? 10.756 -5.666 -14.250 1.00 92.25 111 SER A CA 1
ATOM 859 C C . SER A 1 111 ? 11.897 -5.977 -13.277 1.00 92.25 111 SER A C 1
ATOM 861 O O . SER A 1 111 ? 11.938 -5.403 -12.199 1.00 92.25 111 SER A O 1
ATOM 863 N N . HIS A 1 112 ? 12.848 -6.823 -13.683 1.00 89.50 112 HIS A N 1
ATOM 864 C CA . HIS A 1 112 ? 14.040 -7.165 -12.899 1.00 89.50 112 HIS A CA 1
ATOM 865 C C . HIS A 1 112 ? 14.861 -5.931 -12.489 1.00 89.50 112 HIS A C 1
ATOM 867 O O . HIS A 1 112 ? 15.318 -5.872 -11.353 1.00 89.50 112 HIS A O 1
ATOM 873 N N . ILE A 1 113 ? 14.936 -4.898 -13.340 1.00 90.81 113 ILE A N 1
ATOM 874 C CA . ILE A 1 113 ? 15.630 -3.641 -13.018 1.00 90.81 113 ILE A CA 1
ATOM 875 C C . ILE A 1 113 ? 15.011 -2.977 -11.780 1.00 90.81 113 ILE A C 1
ATOM 877 O O . ILE A 1 113 ? 15.738 -2.503 -10.912 1.00 90.81 113 ILE A O 1
ATOM 881 N N . LEU A 1 114 ? 13.678 -2.981 -11.665 1.00 91.81 114 LEU A N 1
ATOM 882 C CA . LEU A 1 114 ? 12.979 -2.396 -10.515 1.00 91.81 114 LEU A CA 1
ATOM 883 C C . LEU A 1 114 ? 12.980 -3.332 -9.307 1.00 91.81 114 LEU A C 1
ATOM 885 O O . LEU A 1 114 ? 13.343 -2.914 -8.214 1.00 91.81 114 LEU A O 1
ATOM 889 N N . SER A 1 115 ? 12.602 -4.599 -9.501 1.00 88.44 115 SER A N 1
ATOM 890 C CA . SER A 1 115 ? 12.429 -5.562 -8.406 1.00 88.44 115 SER A CA 1
ATOM 891 C C . SER A 1 115 ? 13.741 -5.933 -7.713 1.00 88.44 115 SER A C 1
ATOM 893 O O . SER A 1 115 ? 13.738 -6.185 -6.512 1.00 88.44 115 SER A O 1
ATOM 895 N N . ASN A 1 116 ? 14.854 -5.954 -8.452 1.00 89.69 116 ASN A N 1
ATOM 896 C CA . ASN A 1 116 ? 16.178 -6.278 -7.916 1.00 89.69 116 ASN A CA 1
ATOM 897 C C . ASN A 1 116 ? 17.041 -5.029 -7.666 1.00 89.69 116 ASN A C 1
ATOM 899 O O . ASN A 1 116 ? 18.175 -5.157 -7.210 1.00 89.69 116 ASN A O 1
ATOM 903 N N . TYR A 1 117 ? 16.531 -3.833 -7.977 1.00 88.19 117 TYR A N 1
ATOM 904 C CA . TYR A 1 117 ? 17.272 -2.569 -7.932 1.00 88.19 117 TYR A CA 1
ATOM 905 C C . TYR A 1 117 ? 18.605 -2.600 -8.707 1.00 88.19 117 TYR A C 1
ATOM 907 O O . TYR A 1 117 ? 19.638 -2.131 -8.218 1.00 88.19 117 TYR A O 1
ATOM 915 N N . GLU A 1 118 ? 18.598 -3.167 -9.915 1.00 87.19 118 GLU A N 1
ATOM 916 C CA . GLU A 1 118 ? 19.804 -3.295 -10.740 1.00 87.19 118 GLU A CA 1
ATOM 917 C C . GLU A 1 118 ? 20.249 -1.937 -11.294 1.00 87.19 118 GLU A C 1
ATOM 919 O O . GLU A 1 118 ? 19.469 -1.218 -11.914 1.00 87.19 118 GLU A O 1
ATOM 924 N N . ASN A 1 119 ? 21.529 -1.606 -11.105 1.00 86.25 119 ASN A N 1
ATOM 925 C CA . ASN A 1 119 ? 22.124 -0.329 -11.530 1.00 86.25 119 ASN A CA 1
ATOM 926 C C . ASN A 1 119 ? 23.172 -0.486 -12.641 1.00 86.25 119 ASN A C 1
ATOM 928 O O . ASN A 1 119 ? 23.871 0.472 -12.978 1.00 86.25 119 ASN A O 1
ATOM 932 N N . SER A 1 120 ? 23.334 -1.703 -13.151 1.00 85.44 120 SER A N 1
ATOM 933 C CA . SER A 1 120 ? 24.285 -2.056 -14.197 1.00 85.44 120 SER A CA 1
ATOM 934 C C . SER A 1 120 ? 23.793 -3.297 -14.943 1.00 85.44 120 SER A C 1
ATOM 936 O O . SER A 1 120 ? 23.069 -4.104 -14.352 1.00 85.44 120 SER A O 1
ATOM 938 N N . PRO A 1 121 ? 24.200 -3.487 -16.211 1.00 86.31 121 PRO A N 1
ATOM 939 C CA . PRO A 1 121 ? 23.918 -4.720 -16.933 1.00 86.31 121 PRO A CA 1
ATOM 940 C C . PRO A 1 121 ? 24.547 -5.940 -16.233 1.00 86.31 121 PRO A C 1
ATOM 942 O O . PRO A 1 121 ? 25.491 -5.776 -15.451 1.00 86.31 121 PRO A O 1
ATOM 945 N N . PRO A 1 122 ? 24.057 -7.163 -16.518 1.00 85.06 122 PRO A N 1
ATOM 946 C CA . PRO A 1 122 ? 24.628 -8.395 -15.977 1.00 85.06 122 PRO A CA 1
ATOM 947 C C . PRO A 1 122 ? 26.135 -8.507 -16.245 1.00 85.06 122 PRO A C 1
ATOM 949 O O . PRO A 1 122 ? 26.598 -8.168 -17.330 1.00 85.06 122 PRO A O 1
ATOM 952 N N . GLU A 1 123 ? 26.907 -9.032 -15.290 1.00 83.25 123 GLU A N 1
ATOM 953 C CA . GLU A 1 123 ? 28.377 -9.137 -15.405 1.00 83.25 123 GLU A CA 1
ATOM 954 C C . GLU A 1 123 ? 28.841 -10.004 -16.587 1.00 83.25 123 GLU A C 1
ATOM 956 O O . GLU A 1 123 ? 29.934 -9.819 -17.116 1.00 83.25 123 GLU A O 1
ATOM 961 N N . ASN A 1 124 ? 28.001 -10.947 -17.012 1.00 85.44 124 ASN A N 1
ATOM 962 C CA . ASN A 1 124 ? 28.233 -11.834 -18.148 1.00 85.44 124 ASN A CA 1
ATOM 963 C C . ASN A 1 124 ? 27.552 -11.357 -19.445 1.00 85.44 124 ASN A C 1
ATOM 965 O O . ASN A 1 124 ? 27.494 -12.127 -20.405 1.00 85.44 124 ASN A O 1
ATOM 969 N N . ALA A 1 125 ? 27.008 -10.137 -19.471 1.00 83.38 125 ALA A N 1
ATOM 970 C CA . ALA A 1 125 ? 26.336 -9.587 -20.640 1.00 83.38 125 ALA A CA 1
ATOM 971 C C . ALA A 1 125 ? 27.330 -9.340 -21.779 1.00 83.38 125 ALA A C 1
ATOM 973 O O . ALA A 1 125 ? 28.399 -8.756 -21.589 1.00 83.38 125 ALA A O 1
ATOM 974 N N . ASP A 1 126 ? 26.947 -9.745 -22.989 1.00 87.44 126 ASP A N 1
ATOM 975 C CA . ASP A 1 126 ? 27.661 -9.327 -24.188 1.00 87.44 126 ASP A CA 1
ATOM 976 C C . ASP A 1 126 ? 27.389 -7.838 -24.504 1.00 87.44 126 ASP A C 1
ATOM 978 O O . ASP A 1 126 ? 26.603 -7.147 -23.842 1.00 87.44 126 ASP A O 1
ATOM 982 N N . SER A 1 127 ? 28.061 -7.308 -25.529 1.00 86.56 127 SER A N 1
ATOM 983 C CA . SER A 1 127 ? 27.901 -5.902 -25.917 1.00 86.56 127 SER A CA 1
ATOM 984 C C . SER A 1 127 ? 26.473 -5.556 -26.358 1.00 86.56 127 SER A C 1
ATOM 986 O O . SER A 1 127 ? 26.062 -4.406 -26.200 1.00 86.56 127 SER A O 1
ATOM 988 N N . GLU A 1 128 ? 25.723 -6.495 -26.937 1.00 85.00 128 GLU A N 1
ATOM 989 C CA . GLU A 1 128 ? 24.344 -6.257 -27.374 1.00 85.00 128 GLU A CA 1
ATOM 990 C C . GLU A 1 128 ? 23.384 -6.275 -26.181 1.00 85.00 128 GLU A C 1
ATOM 992 O O . GLU A 1 128 ? 22.495 -5.427 -26.095 1.00 85.00 128 GLU A O 1
ATOM 997 N N . ASP A 1 129 ? 23.595 -7.183 -25.229 1.00 86.50 129 ASP A N 1
ATOM 998 C CA . ASP A 1 129 ? 22.842 -7.275 -23.982 1.00 86.50 129 ASP A CA 1
ATOM 999 C C . ASP A 1 129 ? 23.033 -6.019 -23.127 1.00 86.50 129 ASP A C 1
ATOM 1001 O O . ASP A 1 129 ? 22.056 -5.488 -22.595 1.00 86.50 129 ASP A O 1
ATOM 1005 N N . CYS A 1 130 ? 24.248 -5.461 -23.089 1.00 87.06 130 CYS A N 1
ATOM 1006 C CA . CYS A 1 130 ? 24.512 -4.158 -22.475 1.00 87.06 130 CYS A CA 1
ATOM 1007 C C . CYS A 1 130 ? 23.688 -3.034 -23.125 1.00 87.06 130 CYS A C 1
ATOM 1009 O O . CYS A 1 130 ? 23.085 -2.220 -22.425 1.00 87.06 130 CYS A O 1
ATOM 1011 N N . LEU A 1 131 ? 23.616 -2.997 -24.461 1.00 88.31 131 LEU A N 1
ATOM 1012 C CA . LEU A 1 131 ? 22.851 -1.982 -25.198 1.00 88.31 131 LEU A CA 1
ATOM 1013 C C . LEU A 1 131 ? 21.336 -2.140 -25.014 1.00 88.31 131 LEU A C 1
ATOM 1015 O O . LEU A 1 131 ? 20.615 -1.144 -24.916 1.00 88.31 131 LEU A O 1
ATOM 1019 N N . ILE A 1 132 ? 20.839 -3.379 -24.967 1.00 90.00 132 ILE A N 1
ATOM 1020 C CA . ILE A 1 132 ? 19.430 -3.672 -24.676 1.00 90.00 132 ILE A CA 1
ATOM 1021 C C . ILE A 1 132 ? 19.101 -3.258 -23.241 1.00 90.00 132 ILE A C 1
ATOM 1023 O O . ILE A 1 132 ? 18.069 -2.626 -23.017 1.00 90.00 132 ILE A O 1
ATOM 1027 N N . TRP A 1 133 ? 19.970 -3.570 -22.279 1.00 91.88 133 TRP A N 1
ATOM 1028 C CA . TRP A 1 133 ? 19.789 -3.188 -20.881 1.00 91.88 133 TRP A CA 1
ATOM 1029 C C . TRP A 1 133 ? 19.756 -1.662 -20.717 1.00 91.88 133 TRP A C 1
ATOM 1031 O O . TRP A 1 133 ? 18.789 -1.136 -20.171 1.00 91.88 133 TRP A O 1
ATOM 1041 N N . GLN A 1 134 ? 20.714 -0.934 -21.304 1.00 89.19 134 GLN A N 1
ATOM 1042 C CA . GLN A 1 134 ? 20.735 0.537 -21.285 1.00 89.19 134 GLN A CA 1
ATOM 1043 C C . GLN A 1 134 ? 19.483 1.146 -21.925 1.00 89.19 134 GLN A C 1
ATOM 1045 O O . GLN A 1 134 ? 18.935 2.133 -21.430 1.00 89.19 134 GLN A O 1
ATOM 1050 N N . TYR A 1 135 ? 18.998 0.554 -23.022 1.00 90.06 135 TYR A N 1
ATOM 1051 C CA . TYR A 1 135 ? 17.755 0.986 -23.653 1.00 90.06 135 TYR A CA 1
ATOM 1052 C C . TYR A 1 135 ? 16.556 0.818 -22.710 1.00 90.06 135 TYR A C 1
ATOM 1054 O O . TYR A 1 135 ? 15.743 1.736 -22.592 1.00 90.06 135 TYR A O 1
ATOM 1062 N N . LYS A 1 136 ? 16.455 -0.330 -22.024 1.00 92.06 136 LYS A N 1
ATOM 1063 C CA . LYS A 1 136 ? 15.398 -0.592 -21.036 1.00 92.06 136 LYS A CA 1
ATOM 1064 C C . LYS A 1 136 ? 15.460 0.399 -19.879 1.00 92.06 136 LYS A C 1
ATOM 1066 O O . LYS A 1 136 ? 14.438 0.993 -19.551 1.00 92.06 136 LYS A O 1
ATOM 1071 N N . GLU A 1 137 ? 16.643 0.597 -19.303 1.00 91.38 137 GLU A N 1
ATOM 1072 C CA . GLU A 1 137 ? 16.868 1.518 -18.187 1.00 91.38 137 GLU A CA 1
ATOM 1073 C C . GLU A 1 137 ? 16.464 2.948 -18.560 1.00 91.38 137 GLU A C 1
ATOM 1075 O O . GLU A 1 137 ? 15.642 3.552 -17.874 1.00 91.38 137 GLU A O 1
ATOM 1080 N N . THR A 1 138 ? 16.955 3.451 -19.697 1.00 90.06 138 THR A N 1
ATOM 1081 C CA . THR A 1 138 ? 16.652 4.809 -20.175 1.00 90.06 138 THR A CA 1
ATOM 1082 C C . THR A 1 138 ? 15.150 5.006 -20.355 1.00 90.06 138 THR A C 1
ATOM 1084 O O . THR A 1 138 ? 14.572 5.972 -19.863 1.00 90.06 138 THR A O 1
ATOM 1087 N N . LYS A 1 139 ? 14.490 4.065 -21.038 1.00 91.31 139 LYS A N 1
ATOM 1088 C CA . LYS A 1 139 ? 13.052 4.147 -21.316 1.00 91.31 139 LYS A CA 1
ATOM 1089 C C . LYS A 1 139 ? 12.207 4.067 -20.051 1.00 91.31 139 LYS A C 1
ATOM 1091 O O . LYS A 1 139 ? 11.176 4.730 -19.959 1.00 91.31 139 LYS A O 1
ATOM 1096 N N . LEU A 1 140 ? 12.642 3.269 -19.084 1.00 92.62 140 LEU A N 1
ATOM 1097 C CA . LEU A 1 140 ? 11.969 3.133 -17.804 1.00 92.62 140 LEU A CA 1
ATOM 1098 C C . LEU A 1 140 ? 12.153 4.381 -16.937 1.00 92.62 140 LEU A C 1
ATOM 1100 O O . LEU A 1 140 ? 11.180 4.862 -16.361 1.00 92.62 140 LEU A O 1
ATOM 1104 N N . TRP A 1 141 ? 13.362 4.945 -16.906 1.00 92.81 141 TRP A N 1
ATOM 1105 C CA . TRP A 1 141 ? 13.637 6.221 -16.251 1.00 92.81 141 TRP A CA 1
ATOM 1106 C C . TRP A 1 141 ? 12.755 7.337 -16.811 1.00 92.81 141 TRP A C 1
ATOM 1108 O O . TRP A 1 141 ? 12.080 8.013 -16.040 1.00 92.81 141 TRP A O 1
ATOM 1118 N N . GLU A 1 142 ? 12.721 7.505 -18.137 1.00 91.88 142 GLU A N 1
ATOM 1119 C CA . GLU A 1 142 ? 11.883 8.507 -18.809 1.00 91.88 142 GLU A CA 1
ATOM 1120 C C . GLU A 1 142 ? 10.408 8.336 -18.433 1.00 91.88 142 GLU A C 1
ATOM 1122 O O . GLU A 1 142 ? 9.765 9.296 -18.013 1.00 91.88 142 GLU A O 1
ATOM 1127 N N . ALA A 1 143 ? 9.883 7.108 -18.511 1.00 93.50 143 ALA A N 1
ATOM 1128 C CA . ALA A 1 143 ? 8.492 6.822 -18.176 1.00 93.50 143 ALA A CA 1
ATOM 1129 C C . ALA A 1 143 ? 8.162 7.189 -16.720 1.00 93.50 143 ALA A C 1
ATOM 1131 O O . ALA A 1 143 ? 7.191 7.912 -16.470 1.00 93.50 143 ALA A O 1
ATOM 1132 N N . ILE A 1 144 ? 8.984 6.733 -15.768 1.00 94.88 144 ILE A N 1
ATOM 1133 C CA . ILE A 1 144 ? 8.815 7.030 -14.341 1.00 94.88 144 ILE A CA 1
ATOM 1134 C C . ILE A 1 144 ? 8.900 8.538 -14.128 1.00 94.88 144 ILE A C 1
ATOM 1136 O O . ILE A 1 144 ? 7.954 9.120 -13.601 1.00 94.88 144 ILE A O 1
ATOM 1140 N N . TRP A 1 145 ? 9.972 9.183 -14.588 1.00 94.56 145 TRP A N 1
ATOM 1141 C CA . TRP A 1 145 ? 10.199 10.610 -14.398 1.00 94.56 145 TRP A CA 1
ATOM 1142 C C . TRP A 1 145 ? 9.065 11.450 -14.983 1.00 94.56 145 TRP A C 1
ATOM 1144 O O . TRP A 1 145 ? 8.508 12.306 -14.298 1.00 94.56 145 TRP A O 1
ATOM 1154 N N . ASP A 1 146 ? 8.648 11.188 -16.218 1.00 94.50 146 ASP A N 1
ATOM 1155 C CA . ASP A 1 146 ? 7.576 11.942 -16.862 1.00 94.50 146 ASP A CA 1
ATOM 1156 C C . ASP A 1 146 ? 6.236 11.764 -16.165 1.00 94.50 146 ASP A C 1
ATOM 1158 O O . ASP A 1 146 ? 5.411 12.679 -16.191 1.00 94.50 146 ASP A O 1
ATOM 1162 N N . SER A 1 147 ? 6.011 10.627 -15.510 1.00 95.81 147 SER A N 1
ATOM 1163 C CA . SER A 1 147 ? 4.795 10.352 -14.747 1.00 95.81 147 SER A CA 1
ATOM 1164 C C . SER A 1 147 ? 4.711 11.074 -13.392 1.00 95.81 147 SER A C 1
ATOM 1166 O O . SER A 1 147 ? 3.646 11.080 -12.777 1.00 95.81 147 SER A O 1
ATOM 1168 N N . LEU A 1 148 ? 5.774 11.742 -12.941 1.00 96.12 148 LEU A N 1
ATOM 1169 C CA . LEU A 1 148 ? 5.774 12.505 -11.691 1.00 96.12 148 LEU A CA 1
ATOM 1170 C C . LEU A 1 148 ? 5.168 13.906 -11.883 1.00 96.12 148 LEU A C 1
ATOM 1172 O O . LEU A 1 148 ? 5.445 14.586 -12.879 1.00 96.12 148 LEU A O 1
ATOM 1176 N N . LYS A 1 149 ? 4.369 14.378 -10.915 1.00 95.19 149 LYS A N 1
ATOM 1177 C CA . LYS A 1 149 ? 4.006 15.804 -10.828 1.00 95.19 149 LYS A CA 1
ATOM 1178 C C . LYS A 1 149 ? 5.215 16.665 -10.453 1.00 95.19 149 LYS A C 1
ATOM 1180 O O . LYS A 1 149 ? 6.195 16.161 -9.916 1.00 95.19 149 LYS A O 1
ATOM 1185 N N . PHE A 1 150 ? 5.113 17.966 -10.729 1.00 93.00 150 PHE A N 1
ATOM 1186 C CA . PHE A 1 150 ? 6.184 18.942 -10.508 1.00 93.00 150 PHE A CA 1
ATOM 1187 C C . PHE A 1 150 ? 6.765 18.879 -9.086 1.00 93.00 150 PHE A C 1
ATOM 1189 O O . PHE A 1 150 ? 7.955 18.622 -8.946 1.00 93.00 150 PHE A O 1
ATOM 1196 N N . ASP A 1 151 ? 5.923 18.963 -8.055 1.00 90.88 151 ASP A N 1
ATOM 1197 C CA . ASP A 1 151 ? 6.374 18.934 -6.654 1.00 90.88 151 ASP A CA 1
ATOM 1198 C C . ASP A 1 151 ? 7.140 17.642 -6.313 1.00 90.88 151 ASP A C 1
ATOM 1200 O O . ASP A 1 151 ? 8.168 17.658 -5.640 1.00 90.88 151 ASP A O 1
ATOM 1204 N N . VAL A 1 152 ? 6.680 16.499 -6.837 1.00 91.38 152 VAL A N 1
ATOM 1205 C CA . VAL A 1 152 ? 7.350 15.203 -6.646 1.00 91.38 152 VAL A CA 1
ATOM 1206 C C . VAL A 1 152 ? 8.705 15.184 -7.354 1.00 91.38 152 VAL A C 1
ATOM 1208 O O . VAL A 1 152 ? 9.679 14.678 -6.796 1.00 91.38 152 VAL A O 1
ATOM 1211 N N . LYS A 1 153 ? 8.794 15.758 -8.562 1.00 92.88 153 LYS A N 1
ATOM 1212 C CA . LYS A 1 153 ? 10.064 15.901 -9.289 1.00 92.88 153 LYS A CA 1
ATOM 1213 C C . LYS A 1 153 ? 11.061 16.740 -8.505 1.00 92.88 153 LYS A C 1
ATOM 1215 O O . LYS A 1 153 ? 12.216 16.340 -8.436 1.00 92.88 153 LYS A O 1
ATOM 1220 N N . GLU A 1 154 ? 10.637 17.850 -7.902 1.00 91.12 154 GLU A N 1
ATOM 1221 C CA . GLU A 1 154 ? 11.525 18.689 -7.087 1.00 91.12 154 GLU A CA 1
ATOM 1222 C C . GLU A 1 154 ? 12.086 17.915 -5.887 1.00 91.12 154 GLU A C 1
ATOM 1224 O O . GLU A 1 154 ? 13.301 17.907 -5.676 1.00 91.12 154 GLU A O 1
ATOM 1229 N N . ILE A 1 155 ? 11.231 17.182 -5.161 1.00 89.81 155 ILE A N 1
ATOM 1230 C CA . ILE A 1 155 ? 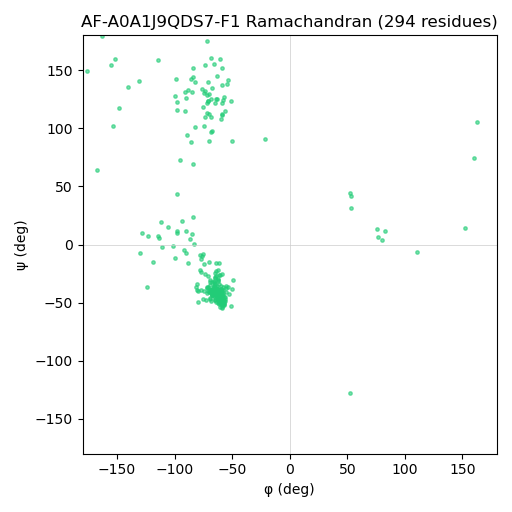11.654 16.348 -4.024 1.00 89.81 155 ILE A CA 1
ATOM 1231 C C . ILE A 1 155 ? 12.632 15.260 -4.486 1.00 89.81 155 ILE A C 1
ATOM 1233 O O . ILE A 1 155 ? 13.700 15.091 -3.895 1.00 89.81 155 ILE A O 1
ATOM 1237 N N . MET A 1 156 ? 12.297 14.522 -5.550 1.00 91.19 156 MET A N 1
ATOM 1238 C CA . MET A 1 156 ? 13.159 13.452 -6.062 1.00 91.19 156 MET A CA 1
ATOM 1239 C C . MET A 1 156 ? 14.479 13.995 -6.608 1.00 91.19 156 MET A C 1
ATOM 1241 O O . MET A 1 156 ? 15.523 13.383 -6.400 1.00 91.19 156 MET A O 1
ATOM 1245 N N . GLN A 1 157 ? 14.465 15.158 -7.263 1.00 88.88 157 GLN A N 1
ATOM 1246 C CA . GLN A 1 157 ? 15.677 15.796 -7.765 1.00 88.88 157 GLN A CA 1
ATOM 1247 C C . GLN A 1 157 ? 16.614 16.206 -6.626 1.00 88.88 157 GLN A C 1
ATOM 1249 O O . GLN A 1 157 ? 17.823 16.037 -6.766 1.00 88.88 157 GLN A O 1
ATOM 1254 N N . ALA A 1 158 ? 16.081 16.716 -5.512 1.00 86.56 158 ALA A N 1
ATOM 1255 C CA . ALA A 1 158 ? 16.878 17.014 -4.325 1.00 86.56 158 ALA A CA 1
ATOM 1256 C C . ALA A 1 158 ? 17.520 15.737 -3.755 1.00 86.56 158 ALA A C 1
ATOM 1258 O O . ALA A 1 158 ? 18.740 15.673 -3.629 1.00 86.56 158 ALA A O 1
ATOM 1259 N N . LYS A 1 159 ? 16.725 14.677 -3.542 1.00 87.75 159 LYS A N 1
ATOM 1260 C CA . LYS A 1 159 ? 17.223 13.387 -3.030 1.00 87.75 159 LYS A CA 1
ATOM 1261 C C . LYS A 1 159 ? 18.283 12.747 -3.932 1.00 87.75 159 LYS A C 1
ATOM 1263 O O . LYS A 1 159 ? 19.253 12.180 -3.440 1.00 87.75 159 LYS A O 1
ATOM 1268 N N . LEU A 1 160 ? 18.116 12.847 -5.251 1.00 85.88 160 LEU A N 1
ATOM 1269 C CA . LEU A 1 160 ? 19.094 12.344 -6.217 1.00 85.88 160 LEU A CA 1
ATOM 1270 C C . LEU A 1 160 ? 20.421 13.105 -6.145 1.00 85.88 160 LEU A C 1
ATOM 1272 O O . LEU A 1 160 ? 21.459 12.476 -6.293 1.00 85.88 160 LEU A O 1
ATOM 1276 N N . ARG A 1 161 ? 20.407 14.424 -5.902 1.00 81.69 161 ARG A N 1
ATOM 1277 C CA . ARG A 1 161 ? 21.637 15.221 -5.739 1.00 81.69 161 ARG A CA 1
ATOM 1278 C C . ARG A 1 161 ? 22.399 14.840 -4.473 1.00 81.69 161 ARG A C 1
ATOM 1280 O O . ARG A 1 161 ? 23.617 14.728 -4.528 1.00 81.69 161 ARG A O 1
ATOM 1287 N N . ASP A 1 162 ? 21.692 14.603 -3.373 1.00 75.50 162 ASP A N 1
ATOM 1288 C CA . ASP A 1 162 ? 22.311 14.234 -2.093 1.00 75.50 162 ASP A CA 1
ATOM 1289 C C . ASP A 1 162 ? 22.925 12.824 -2.126 1.00 75.50 162 ASP A C 1
ATOM 1291 O O . ASP A 1 162 ? 23.934 12.558 -1.473 1.00 75.50 162 ASP A O 1
ATOM 1295 N N . ALA A 1 163 ? 22.346 11.921 -2.921 1.00 67.75 163 ALA A N 1
ATOM 1296 C CA . ALA A 1 163 ? 22.881 10.580 -3.142 1.00 67.75 163 ALA A CA 1
ATOM 1297 C C . ALA A 1 163 ? 24.119 10.559 -4.067 1.00 67.75 163 ALA A C 1
ATOM 1299 O O . ALA A 1 163 ? 24.856 9.570 -4.085 1.00 67.75 163 ALA A O 1
ATOM 1300 N N . ASP A 1 164 ? 24.366 11.628 -4.831 1.00 58.31 164 ASP A N 1
ATOM 1301 C CA . ASP A 1 164 ? 25.374 11.680 -5.890 1.00 58.31 164 ASP A CA 1
ATOM 1302 C C . ASP A 1 164 ? 26.705 12.281 -5.395 1.00 58.31 164 ASP A C 1
ATOM 1304 O O . ASP A 1 164 ? 27.090 13.399 -5.729 1.00 58.31 164 ASP A O 1
ATOM 1308 N N . SER A 1 165 ? 27.448 11.517 -4.586 1.00 48.81 165 SER A N 1
ATOM 1309 C CA . SER A 1 165 ? 28.837 11.846 -4.207 1.00 48.81 165 SER A CA 1
ATOM 1310 C C . SER A 1 165 ? 29.883 11.382 -5.243 1.00 48.81 165 SER A C 1
ATOM 1312 O O . SER A 1 165 ? 31.044 11.184 -4.883 1.00 48.81 165 SER A O 1
ATOM 1314 N N . GLY A 1 166 ? 29.512 11.198 -6.525 1.00 45.53 166 GLY A N 1
ATOM 1315 C CA . GLY A 1 166 ? 30.507 10.979 -7.591 1.00 45.53 166 GLY A CA 1
ATOM 1316 C C . GLY A 1 166 ? 30.113 10.170 -8.836 1.00 45.53 166 GLY A C 1
ATOM 1317 O O . GLY A 1 166 ? 31.013 9.774 -9.572 1.00 45.53 166 GLY A O 1
ATOM 1318 N N . SER A 1 167 ? 28.839 9.892 -9.124 1.00 51.00 167 SER A N 1
ATOM 1319 C CA . SER A 1 167 ? 28.446 9.148 -10.332 1.00 51.00 167 SER A CA 1
ATOM 1320 C C . SER A 1 167 ? 27.028 9.518 -10.761 1.00 51.00 167 SER A C 1
ATOM 1322 O O . SER A 1 167 ? 26.098 8.914 -10.233 1.00 51.00 167 SER A O 1
ATOM 1324 N N . ASN A 1 168 ? 26.893 10.362 -11.797 1.00 52.81 168 ASN A N 1
ATOM 1325 C CA . ASN A 1 168 ? 25.640 10.739 -12.477 1.00 52.81 168 ASN A CA 1
ATOM 1326 C C . ASN A 1 168 ? 24.501 9.715 -12.270 1.00 52.81 168 ASN A C 1
ATOM 1328 O O . ASN A 1 168 ? 24.359 8.752 -13.029 1.00 52.81 168 ASN A O 1
ATOM 1332 N N . LEU A 1 169 ? 23.695 9.919 -11.224 1.00 56.19 169 LEU A N 1
ATOM 1333 C CA . LEU A 1 169 ? 22.514 9.104 -10.913 1.00 56.19 169 LEU A CA 1
ATOM 1334 C C . LEU A 1 169 ? 21.333 9.460 -11.828 1.00 56.19 169 LEU A C 1
ATOM 1336 O O . LEU A 1 169 ? 20.347 8.724 -11.890 1.00 56.19 169 LEU A O 1
ATOM 1340 N N . MET A 1 170 ? 21.435 10.574 -12.565 1.00 56.91 170 MET A N 1
ATOM 1341 C CA . MET A 1 170 ? 20.507 10.926 -13.638 1.00 56.91 170 MET A CA 1
ATOM 1342 C C . MET A 1 170 ? 20.502 9.831 -14.711 1.00 56.91 170 MET A C 1
ATOM 1344 O O . MET A 1 170 ? 21.488 9.648 -15.419 1.00 56.91 170 MET A O 1
ATOM 1348 N N . GLY A 1 171 ? 19.373 9.128 -14.833 1.00 63.06 171 GLY A N 1
ATOM 1349 C CA . GLY A 1 171 ? 19.178 8.040 -15.795 1.00 63.06 171 GLY A CA 1
ATOM 1350 C C . GLY A 1 171 ? 19.075 6.645 -15.175 1.00 63.06 171 GLY A C 1
ATOM 1351 O O . GLY A 1 171 ? 18.726 5.716 -15.893 1.00 63.06 171 GLY A O 1
ATOM 1352 N N . LYS A 1 172 ? 19.302 6.484 -13.861 1.00 82.69 172 LYS A N 1
ATOM 1353 C CA . LYS A 1 172 ? 19.226 5.172 -13.193 1.00 82.69 172 LYS A CA 1
ATOM 1354 C C . LYS A 1 172 ? 17.828 4.857 -12.671 1.00 82.69 172 LYS A C 1
ATOM 1356 O O . LYS A 1 172 ? 17.464 5.248 -11.559 1.00 82.69 172 LYS A O 1
ATOM 1361 N N . ALA A 1 173 ? 17.035 4.137 -13.467 1.00 89.06 173 ALA A N 1
ATOM 1362 C CA . ALA A 1 173 ? 15.633 3.817 -13.158 1.00 89.06 173 ALA A CA 1
ATOM 1363 C C . ALA A 1 173 ? 15.450 3.170 -11.774 1.00 89.06 173 ALA A C 1
ATOM 1365 O O . ALA A 1 173 ? 14.563 3.573 -11.022 1.00 89.06 173 ALA A O 1
ATOM 1366 N N . ALA A 1 174 ? 16.326 2.231 -11.411 1.00 89.88 174 ALA A N 1
ATOM 1367 C CA . ALA A 1 174 ? 16.300 1.537 -10.125 1.00 89.88 174 ALA A CA 1
ATOM 1368 C C . ALA A 1 174 ? 16.507 2.470 -8.919 1.00 89.88 174 ALA A C 1
ATOM 1370 O O . ALA A 1 174 ? 15.853 2.307 -7.888 1.00 89.88 174 ALA A O 1
ATOM 1371 N N . VAL A 1 175 ? 17.382 3.474 -9.042 1.00 89.50 175 VAL A N 1
ATOM 1372 C CA . VAL A 1 175 ? 17.660 4.433 -7.960 1.00 89.50 175 VAL A CA 1
ATOM 1373 C C . VAL A 1 175 ? 16.452 5.328 -7.714 1.00 89.50 175 VAL A C 1
ATOM 1375 O O . VAL A 1 175 ? 16.012 5.464 -6.574 1.00 89.50 175 VAL A O 1
ATOM 1378 N N . LEU A 1 176 ? 15.878 5.900 -8.777 1.00 91.44 176 LEU A N 1
ATOM 1379 C CA . LEU A 1 176 ? 14.663 6.712 -8.666 1.00 91.44 176 LEU A CA 1
ATOM 1380 C C . LEU A 1 176 ? 13.491 5.896 -8.122 1.00 91.44 176 LEU A C 1
ATOM 1382 O O . LEU A 1 176 ? 12.766 6.381 -7.258 1.00 91.44 176 LEU A O 1
ATOM 1386 N N . TRP A 1 177 ? 13.331 4.657 -8.589 1.00 93.31 177 TRP A N 1
ATOM 1387 C CA . TRP A 1 177 ? 12.309 3.744 -8.086 1.00 93.31 177 TRP A CA 1
ATOM 1388 C C . TRP A 1 177 ? 12.430 3.525 -6.579 1.00 93.31 177 TRP A C 1
ATOM 1390 O O . TRP A 1 177 ? 11.461 3.715 -5.849 1.00 93.31 177 TRP A O 1
ATOM 1400 N N . ARG A 1 178 ? 13.642 3.233 -6.096 1.00 90.31 178 ARG A N 1
ATOM 1401 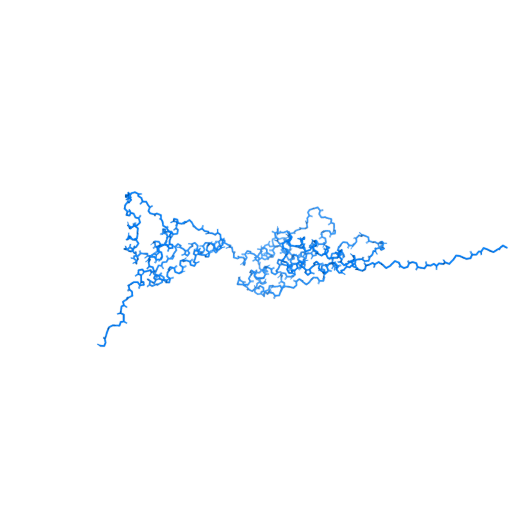C CA . ARG A 1 178 ? 13.905 3.032 -4.670 1.00 90.31 178 ARG A CA 1
ATOM 1402 C C . ARG A 1 178 ? 13.618 4.277 -3.831 1.00 90.31 178 ARG A C 1
ATOM 1404 O O . ARG A 1 178 ? 13.074 4.154 -2.741 1.00 90.31 178 ARG A O 1
ATOM 1411 N N . LEU A 1 179 ? 13.969 5.467 -4.322 1.00 91.00 179 LEU A N 1
ATOM 1412 C CA . LEU A 1 179 ? 13.673 6.728 -3.629 1.00 91.00 179 LEU A CA 1
ATOM 1413 C C . LEU A 1 179 ? 12.168 7.010 -3.553 1.00 91.00 179 LEU A C 1
ATOM 1415 O O . LEU A 1 179 ? 11.695 7.561 -2.561 1.00 91.00 179 LEU A O 1
ATOM 1419 N N . LEU A 1 180 ? 11.420 6.644 -4.596 1.00 92.25 180 LEU A N 1
ATOM 1420 C CA . LEU A 1 180 ? 9.965 6.774 -4.626 1.00 92.25 180 LEU A CA 1
ATOM 1421 C C . LEU A 1 180 ? 9.292 5.769 -3.689 1.00 92.25 180 LEU A C 1
ATOM 1423 O O . LEU A 1 180 ? 8.357 6.151 -2.990 1.00 92.25 180 LEU A O 1
ATOM 1427 N N . GLU A 1 181 ? 9.791 4.534 -3.621 1.00 89.94 181 GLU A N 1
ATOM 1428 C CA . GLU A 1 181 ? 9.353 3.551 -2.627 1.00 89.94 181 GLU A CA 1
ATOM 1429 C C . GLU A 1 181 ? 9.640 4.026 -1.200 1.00 89.94 181 GLU A C 1
ATOM 1431 O O . GLU A 1 181 ? 8.737 4.032 -0.377 1.00 89.94 181 GLU A O 1
ATOM 1436 N N . ASP A 1 182 ? 10.842 4.518 -0.912 1.00 86.75 182 ASP A N 1
ATOM 1437 C CA . ASP A 1 182 ? 11.181 5.075 0.407 1.00 86.75 182 ASP A CA 1
ATOM 1438 C C . ASP A 1 182 ? 10.296 6.276 0.794 1.00 86.75 182 ASP A C 1
ATOM 1440 O O . ASP A 1 182 ? 9.922 6.447 1.948 1.00 86.75 182 ASP A O 1
ATOM 1444 N N . GLN A 1 183 ? 9.922 7.113 -0.178 1.00 87.06 183 GLN A N 1
ATOM 1445 C CA . GLN A 1 183 ? 9.119 8.308 0.080 1.00 87.06 183 GLN A CA 1
ATOM 1446 C C . GLN A 1 183 ? 7.613 8.033 0.196 1.00 87.06 183 GLN A C 1
ATOM 1448 O O . GLN A 1 183 ? 6.928 8.744 0.935 1.00 87.06 183 GLN A O 1
ATOM 1453 N N . TYR A 1 184 ? 7.088 7.096 -0.597 1.00 83.88 184 TYR A N 1
ATOM 1454 C CA . TYR A 1 184 ? 5.647 6.935 -0.812 1.00 83.88 184 TYR A CA 1
ATOM 1455 C C . TYR A 1 184 ? 5.129 5.513 -0.642 1.00 83.88 184 TYR A C 1
ATOM 1457 O O . TYR A 1 184 ? 3.919 5.297 -0.687 1.00 83.88 184 TYR A O 1
ATOM 1465 N N . GLN A 1 185 ? 5.969 4.502 -0.469 1.00 79.25 185 GLN A N 1
ATOM 1466 C CA . GLN A 1 185 ? 5.439 3.218 -0.042 1.00 79.25 185 GLN A CA 1
ATOM 1467 C C . GLN A 1 185 ? 4.958 3.401 1.394 1.00 79.25 185 GLN A C 1
ATOM 1469 O O . GLN A 1 185 ? 5.721 3.838 2.252 1.00 79.25 185 GLN A O 1
ATOM 1474 N N . MET A 1 186 ? 3.690 3.077 1.678 1.00 66.62 186 MET A N 1
ATOM 1475 C CA . MET A 1 186 ? 3.327 2.875 3.079 1.00 66.62 186 MET A CA 1
ATOM 1476 C C . MET A 1 186 ? 4.218 1.739 3.556 1.00 66.62 186 MET A C 1
ATOM 1478 O O . MET A 1 186 ? 4.029 0.595 3.133 1.00 66.62 186 MET A O 1
ATOM 1482 N N . HIS A 1 187 ? 5.212 2.035 4.394 1.00 68.62 187 HIS A N 1
ATOM 1483 C CA . HIS A 1 187 ? 5.922 0.975 5.074 1.00 68.62 187 HIS A CA 1
ATOM 1484 C C . HIS A 1 187 ? 4.849 0.233 5.856 1.00 68.62 187 HIS A C 1
ATOM 1486 O O . HIS A 1 187 ? 4.232 0.777 6.767 1.00 68.62 187 HIS A O 1
ATOM 1492 N N . TYR A 1 188 ? 4.558 -0.996 5.444 1.00 65.56 188 TYR A N 1
ATOM 1493 C CA . TYR A 1 188 ? 3.584 -1.858 6.100 1.00 65.56 188 TYR A CA 1
ATOM 1494 C C . TYR A 1 188 ? 3.831 -1.901 7.620 1.00 65.56 188 TYR A C 1
ATOM 1496 O O . TYR A 1 188 ? 2.883 -1.937 8.394 1.00 65.56 188 TYR A O 1
ATOM 1504 N N . THR A 1 189 ? 5.090 -1.745 8.036 1.00 70.94 189 THR A N 1
ATOM 1505 C CA . THR A 1 189 ? 5.531 -1.502 9.413 1.00 70.94 189 THR A CA 1
ATOM 1506 C C . THR A 1 189 ? 4.897 -0.271 10.071 1.00 70.94 189 THR A C 1
ATOM 1508 O O . THR A 1 189 ? 4.413 -0.382 11.192 1.00 70.94 189 THR A O 1
ATOM 1511 N N . ASP A 1 190 ? 4.849 0.889 9.414 1.00 79.31 190 ASP A N 1
ATOM 1512 C CA . ASP A 1 190 ? 4.262 2.115 9.973 1.00 79.31 190 ASP A CA 1
ATOM 1513 C C . ASP A 1 190 ? 2.751 1.978 10.143 1.00 79.31 190 ASP A C 1
ATOM 1515 O O . ASP A 1 190 ? 2.211 2.324 11.194 1.00 79.31 190 ASP A O 1
ATOM 1519 N N . LEU A 1 191 ? 2.060 1.417 9.144 1.00 81.94 191 LEU A N 1
ATOM 1520 C CA . LEU A 1 191 ? 0.626 1.143 9.244 1.00 81.94 191 LEU A CA 1
ATOM 1521 C C . LEU A 1 191 ? 0.336 0.103 10.336 1.00 81.94 191 LEU A C 1
ATOM 1523 O O . LEU A 1 191 ? -0.576 0.291 11.142 1.00 81.94 191 LEU A O 1
ATOM 1527 N N . GLN A 1 192 ? 1.132 -0.965 10.407 1.00 85.44 192 GLN A N 1
ATOM 1528 C CA . GLN A 1 192 ? 1.036 -1.975 11.457 1.00 85.44 192 GLN A CA 1
ATOM 1529 C C . GLN A 1 192 ? 1.223 -1.344 12.842 1.00 85.44 192 GLN A C 1
ATOM 1531 O O . GLN A 1 192 ? 0.404 -1.569 13.735 1.00 85.44 192 GLN A O 1
ATOM 1536 N N . MET A 1 193 ? 2.249 -0.508 13.014 1.00 86.81 193 MET A N 1
ATOM 1537 C CA . MET A 1 193 ? 2.512 0.209 14.262 1.00 86.81 193 MET A CA 1
ATOM 1538 C C . MET A 1 193 ? 1.366 1.158 14.618 1.00 86.81 193 MET A C 1
ATOM 1540 O O . MET A 1 193 ? 0.943 1.175 15.769 1.00 86.81 193 MET A O 1
ATOM 1544 N N . GLN A 1 194 ? 0.802 1.885 13.650 1.00 88.69 194 GLN A N 1
ATOM 1545 C CA . GLN A 1 194 ? -0.356 2.758 13.873 1.00 88.69 194 GLN A CA 1
ATOM 1546 C C . GLN A 1 194 ? -1.605 1.981 14.306 1.00 88.69 194 GLN A C 1
ATOM 1548 O O . GLN A 1 194 ? -2.316 2.418 15.210 1.00 88.69 194 GLN A O 1
ATOM 1553 N N . LEU A 1 195 ? -1.887 0.826 13.695 1.00 90.62 195 LEU A N 1
ATOM 1554 C CA . LEU A 1 195 ? -3.031 -0.010 14.071 1.00 90.62 195 LEU A CA 1
ATOM 1555 C C . LEU A 1 195 ? -2.841 -0.642 15.458 1.00 90.62 195 LEU A C 1
ATOM 1557 O O . LEU A 1 195 ? -3.777 -0.656 16.259 1.00 90.62 195 LEU A O 1
ATOM 1561 N N . ILE A 1 196 ? -1.631 -1.112 15.782 1.00 91.00 196 ILE A N 1
ATOM 1562 C CA . ILE A 1 196 ? -1.297 -1.627 17.119 1.00 91.00 196 ILE A CA 1
ATOM 1563 C C . ILE A 1 196 ? -1.387 -0.513 18.169 1.00 91.00 196 ILE A C 1
ATOM 1565 O O . ILE A 1 196 ? -1.943 -0.733 19.248 1.00 91.00 196 ILE A O 1
ATOM 1569 N N . ASP A 1 197 ? -0.881 0.682 17.864 1.00 92.69 197 ASP A N 1
ATOM 1570 C CA . ASP A 1 197 ? -0.969 1.854 18.738 1.00 92.69 197 ASP A CA 1
ATOM 1571 C C . ASP A 1 197 ? -2.430 2.250 18.980 1.00 92.69 197 ASP A C 1
ATOM 1573 O O . ASP A 1 197 ? -2.828 2.471 20.125 1.00 92.69 197 ASP A O 1
ATOM 1577 N N . ARG A 1 198 ? -3.264 2.218 17.931 1.00 93.62 198 ARG A N 1
ATOM 1578 C CA . ARG A 1 198 ? -4.711 2.442 18.035 1.00 93.62 198 ARG A CA 1
ATOM 1579 C C . ARG A 1 198 ? -5.375 1.419 18.957 1.00 93.62 198 ARG A C 1
ATOM 1581 O O . ARG A 1 198 ? -6.147 1.826 19.815 1.00 93.62 198 ARG A O 1
ATOM 1588 N N . ILE A 1 199 ? -5.046 0.128 18.858 1.00 93.62 199 ILE A N 1
ATOM 1589 C CA . ILE A 1 199 ? -5.530 -0.896 19.807 1.00 93.62 199 ILE A CA 1
ATOM 1590 C C . ILE A 1 199 ? -5.052 -0.610 21.238 1.00 93.62 199 ILE A C 1
ATOM 1592 O O . ILE A 1 199 ? -5.815 -0.769 22.189 1.00 93.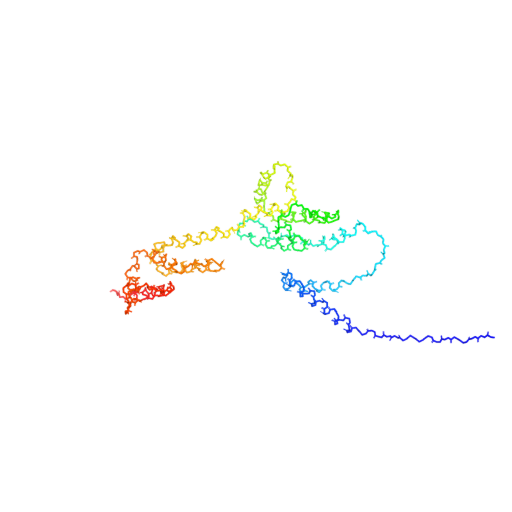62 199 ILE A O 1
ATOM 1596 N N . CYS A 1 200 ? -3.796 -0.193 21.412 1.00 92.25 200 CYS A N 1
ATOM 1597 C CA . CYS A 1 200 ? -3.222 0.074 22.731 1.00 92.25 200 CYS A CA 1
ATOM 1598 C C . CYS A 1 200 ? -3.824 1.301 23.421 1.00 92.25 200 CYS A C 1
ATOM 1600 O O . CYS A 1 200 ? -3.921 1.302 24.650 1.00 92.25 200 CYS A O 1
ATOM 1602 N N . LYS A 1 201 ? -4.180 2.329 22.646 1.00 91.81 201 LYS A N 1
ATOM 1603 C CA . LYS A 1 201 ? -4.677 3.621 23.138 1.00 91.81 201 LYS A CA 1
ATOM 1604 C C . LYS A 1 201 ? -6.192 3.766 23.090 1.00 91.81 201 LYS A C 1
ATOM 1606 O O . LYS A 1 201 ? -6.694 4.708 23.686 1.00 91.81 201 LYS A O 1
ATOM 1611 N N . CYS A 1 202 ? -6.900 2.864 22.408 1.00 91.31 202 CYS A N 1
ATOM 1612 C CA . CYS A 1 202 ? -8.355 2.900 22.316 1.00 91.31 202 CYS A CA 1
ATOM 1613 C C . CYS A 1 202 ? -8.968 3.011 23.717 1.00 91.31 202 CYS A C 1
ATOM 1615 O O . CYS A 1 202 ? -8.703 2.172 24.585 1.00 91.31 202 CYS A O 1
ATOM 1617 N N . SER A 1 203 ? -9.777 4.046 23.926 1.00 92.94 203 SER A N 1
ATOM 1618 C CA . SER A 1 203 ? -10.500 4.286 25.166 1.00 92.94 203 SER A CA 1
ATOM 1619 C C . SER A 1 203 ? -11.964 4.567 24.865 1.00 92.94 203 SER A C 1
ATOM 1621 O O . SER A 1 203 ? -12.295 5.296 23.934 1.00 92.94 203 SER A O 1
ATOM 1623 N N . ILE A 1 204 ? -12.859 4.040 25.698 1.00 93.44 204 ILE A N 1
ATOM 1624 C CA . ILE A 1 204 ? -14.289 4.353 25.609 1.00 93.44 204 ILE A CA 1
ATOM 1625 C C . ILE A 1 204 ? -14.571 5.848 25.850 1.00 93.44 204 ILE A C 1
ATOM 1627 O O . ILE A 1 204 ? -15.591 6.371 25.397 1.00 93.44 204 ILE A O 1
ATOM 1631 N N . ASP A 1 205 ? -13.657 6.551 26.523 1.00 91.06 205 ASP A N 1
ATOM 1632 C CA . ASP A 1 205 ? -13.756 7.992 26.761 1.00 91.06 205 ASP A CA 1
ATOM 1633 C C . ASP A 1 205 ? -13.657 8.793 25.450 1.00 91.06 205 ASP A C 1
ATOM 1635 O O . ASP A 1 205 ? -14.368 9.787 25.293 1.00 91.06 205 ASP A O 1
ATOM 1639 N N . ASP A 1 206 ? -12.891 8.304 24.463 1.00 91.25 206 ASP A N 1
ATOM 1640 C CA . ASP A 1 206 ? -12.800 8.896 23.113 1.00 91.25 206 ASP A CA 1
ATOM 1641 C C . ASP A 1 206 ? -14.143 8.835 22.364 1.00 91.25 206 ASP A C 1
ATOM 1643 O O . ASP A 1 206 ? -14.370 9.534 21.375 1.00 91.25 206 ASP A O 1
ATOM 1647 N N . HIS A 1 207 ? -15.057 7.998 22.856 1.00 91.19 207 HIS A N 1
ATOM 1648 C CA . HIS A 1 207 ? -16.402 7.798 22.341 1.00 91.19 207 HIS A CA 1
ATOM 1649 C C . HIS A 1 207 ? -17.478 8.315 23.305 1.00 91.19 207 HIS A C 1
ATOM 1651 O O . HIS A 1 207 ? -18.631 7.901 23.209 1.00 91.19 207 HIS A O 1
ATOM 1657 N N . ALA A 1 208 ? -17.124 9.197 24.248 1.00 88.31 208 ALA A N 1
ATOM 1658 C CA . ALA A 1 208 ? -18.038 9.756 25.249 1.00 88.31 208 ALA A CA 1
ATOM 1659 C C . ALA A 1 208 ? -18.812 8.688 26.056 1.00 88.31 208 ALA A C 1
ATOM 1661 O O . ALA A 1 208 ? -19.958 8.901 26.456 1.00 88.31 208 ALA A O 1
ATOM 1662 N N . GLY A 1 209 ? -18.208 7.515 26.283 1.00 85.69 209 GLY A N 1
ATOM 1663 C CA . GLY A 1 209 ? -18.869 6.399 26.965 1.00 85.69 209 GLY A CA 1
ATOM 1664 C C . GLY A 1 209 ? -19.807 5.574 26.072 1.00 85.69 209 GLY A C 1
ATOM 1665 O O . GLY A 1 209 ? -20.478 4.667 26.562 1.00 85.69 209 GLY A O 1
ATOM 1666 N N . ASP A 1 210 ? -19.891 5.855 24.770 1.00 89.56 210 ASP A N 1
ATOM 1667 C CA . ASP A 1 210 ? -20.745 5.112 23.848 1.00 89.56 210 ASP A CA 1
ATOM 1668 C C . ASP A 1 210 ? -20.152 3.728 23.534 1.00 89.56 210 ASP A C 1
ATOM 1670 O O . ASP A 1 210 ? -19.262 3.578 22.695 1.00 89.56 210 ASP A O 1
ATOM 1674 N N . ILE A 1 211 ? -20.690 2.684 24.175 1.00 90.38 211 ILE A N 1
ATOM 1675 C CA . ILE A 1 211 ? -20.212 1.308 23.973 1.00 90.38 211 ILE A CA 1
ATOM 1676 C C . ILE A 1 211 ? -20.382 0.806 22.532 1.00 90.38 211 ILE A C 1
ATOM 1678 O O . ILE A 1 211 ? -19.595 -0.023 22.090 1.00 90.38 211 ILE A O 1
ATOM 1682 N N . ILE A 1 212 ? -21.384 1.279 21.782 1.00 91.38 212 ILE A N 1
ATOM 1683 C CA . ILE A 1 212 ? -21.651 0.800 20.416 1.00 91.38 212 ILE A CA 1
ATOM 1684 C C . ILE A 1 212 ? -20.613 1.403 19.467 1.00 91.38 212 ILE A C 1
ATOM 1686 O O . ILE A 1 212 ? -19.995 0.680 18.683 1.00 91.38 212 ILE A O 1
ATOM 1690 N N . ALA A 1 213 ? -20.370 2.710 19.572 1.00 92.56 213 ALA A N 1
ATOM 1691 C CA . ALA A 1 213 ? -19.343 3.400 18.801 1.00 92.56 213 ALA A CA 1
ATOM 1692 C C . ALA A 1 213 ? -17.943 2.859 19.128 1.00 92.56 213 ALA A C 1
ATOM 1694 O O . ALA A 1 213 ? -17.184 2.548 18.208 1.00 92.56 213 ALA A O 1
ATOM 1695 N N . HIS A 1 214 ? -17.649 2.665 20.418 1.00 94.25 214 HIS A N 1
ATOM 1696 C CA . HIS A 1 214 ? -16.390 2.097 20.905 1.00 94.25 214 HIS A CA 1
ATOM 1697 C C . HIS A 1 214 ? -16.124 0.696 20.355 1.00 94.25 214 HIS A C 1
ATOM 1699 O O . HIS A 1 214 ? -15.094 0.445 19.732 1.00 94.25 214 HIS A O 1
ATOM 1705 N N . THR A 1 215 ? -17.077 -0.223 20.529 1.00 94.06 215 THR A N 1
ATOM 1706 C CA . THR A 1 215 ? -16.929 -1.611 20.058 1.00 94.06 215 THR A CA 1
ATOM 1707 C C . THR A 1 215 ? -16.828 -1.696 18.540 1.00 94.06 215 THR A C 1
ATOM 1709 O O . THR A 1 215 ? -16.005 -2.452 18.028 1.00 94.06 215 THR A O 1
ATOM 1712 N N . SER A 1 216 ? -17.565 -0.850 17.815 1.00 93.88 216 SER A N 1
ATOM 1713 C CA . SER A 1 216 ? -17.450 -0.749 16.358 1.00 93.88 216 SER A CA 1
ATOM 1714 C C . SER A 1 216 ? -16.065 -0.260 15.916 1.00 93.88 216 SER A C 1
ATOM 1716 O O . SER A 1 216 ? -15.496 -0.795 14.966 1.00 93.88 216 SER A O 1
ATOM 1718 N N . ALA A 1 217 ? -15.500 0.754 16.583 1.00 93.88 217 ALA A N 1
ATOM 1719 C CA . ALA A 1 217 ? -14.162 1.266 16.278 1.00 93.88 217 ALA A CA 1
ATOM 1720 C C . ALA A 1 217 ? -13.066 0.229 16.580 1.00 93.88 217 ALA A C 1
ATOM 1722 O O . ALA A 1 217 ? -12.146 0.032 15.777 1.00 93.88 217 ALA A O 1
ATOM 1723 N N . TRP A 1 218 ? -13.210 -0.482 17.699 1.00 95.44 218 TRP A N 1
ATOM 1724 C CA . TRP A 1 218 ? -12.349 -1.597 18.072 1.00 95.44 218 TRP A CA 1
ATOM 1725 C C . TRP A 1 218 ? -12.366 -2.708 17.015 1.00 95.44 218 TRP A C 1
ATOM 1727 O O . TRP A 1 218 ? -11.318 -3.074 16.482 1.00 95.44 218 TRP A O 1
ATOM 1737 N N . GLN A 1 219 ? -13.555 -3.213 16.665 1.00 95.00 219 GLN A N 1
ATOM 1738 C CA . GLN A 1 219 ? -13.713 -4.307 15.704 1.00 95.00 219 GLN A CA 1
ATOM 1739 C C . GLN A 1 219 ? -13.176 -3.946 14.320 1.00 95.00 219 GLN A C 1
ATOM 1741 O O . GLN A 1 219 ? -12.514 -4.780 13.707 1.00 95.00 219 GLN A O 1
ATOM 1746 N N . ARG A 1 220 ? -13.378 -2.703 13.856 1.00 95.31 220 ARG A N 1
ATOM 1747 C CA . ARG A 1 220 ? -12.773 -2.220 12.603 1.00 95.31 220 ARG A CA 1
ATOM 1748 C C . ARG A 1 220 ? -11.250 -2.314 12.636 1.00 95.31 220 ARG A C 1
ATOM 1750 O O . ARG A 1 220 ? -10.661 -2.891 11.735 1.00 95.31 220 ARG A O 1
ATOM 1757 N N . THR A 1 221 ? -10.622 -1.840 13.710 1.00 94.88 221 THR A N 1
ATOM 1758 C CA . THR A 1 221 ? -9.156 -1.876 13.841 1.00 94.88 221 THR A CA 1
ATOM 1759 C C . THR A 1 221 ? -8.619 -3.315 13.879 1.00 94.88 221 THR A C 1
ATOM 1761 O O . THR A 1 221 ? -7.599 -3.618 13.262 1.00 94.88 221 THR A O 1
ATOM 1764 N N . VAL A 1 222 ? -9.315 -4.232 14.563 1.00 94.44 222 VAL A N 1
ATOM 1765 C CA . VAL A 1 222 ? -8.955 -5.664 14.578 1.00 94.44 222 VAL A CA 1
ATOM 1766 C C . VAL A 1 222 ? -9.153 -6.311 13.204 1.00 94.44 222 VAL A C 1
ATOM 1768 O O . VAL A 1 222 ? -8.335 -7.138 12.797 1.00 94.44 222 VAL A O 1
ATOM 1771 N N . ALA A 1 223 ? -10.214 -5.950 12.481 1.00 92.88 223 ALA A N 1
ATOM 1772 C CA . ALA A 1 223 ? -10.461 -6.434 11.128 1.00 92.88 223 ALA A CA 1
ATOM 1773 C C . ALA A 1 223 ? -9.369 -5.966 10.154 1.00 92.88 223 ALA A C 1
ATOM 1775 O O . ALA A 1 223 ? -8.865 -6.791 9.396 1.00 92.88 223 ALA A O 1
ATOM 1776 N N . ASP A 1 224 ? -8.941 -4.703 10.243 1.00 90.44 224 ASP A N 1
ATOM 1777 C CA . ASP A 1 224 ? -7.835 -4.166 9.442 1.00 90.44 224 ASP A CA 1
ATOM 1778 C C . ASP A 1 224 ? -6.538 -4.951 9.701 1.00 90.44 224 ASP A C 1
ATOM 1780 O O . ASP A 1 224 ? -5.894 -5.417 8.765 1.00 90.44 224 ASP A O 1
ATOM 1784 N N . LEU A 1 225 ? -6.186 -5.198 10.970 1.00 89.31 225 LEU A N 1
ATOM 1785 C CA . LEU A 1 225 ? -5.021 -6.020 11.329 1.00 89.31 225 LEU A CA 1
ATOM 1786 C C . LEU A 1 225 ? -5.099 -7.437 10.735 1.00 89.31 225 LEU A C 1
ATOM 1788 O O . LEU A 1 225 ? -4.100 -7.951 10.235 1.00 89.31 225 LEU A O 1
ATOM 1792 N N . ARG A 1 226 ? -6.277 -8.073 10.765 1.00 90.38 226 ARG A N 1
ATOM 1793 C CA . ARG A 1 226 ? -6.485 -9.412 10.186 1.00 90.38 226 ARG A CA 1
ATOM 1794 C C . ARG A 1 226 ? -6.386 -9.406 8.662 1.00 90.38 226 ARG A C 1
ATOM 1796 O O . ARG A 1 226 ? -5.798 -10.332 8.112 1.00 90.38 226 ARG A O 1
ATOM 1803 N N . LEU A 1 227 ? -6.915 -8.376 7.999 1.00 86.44 227 LEU A N 1
ATOM 1804 C CA . LEU A 1 227 ? -6.866 -8.223 6.542 1.00 86.44 227 LEU A CA 1
ATOM 1805 C C . LEU A 1 227 ? -5.421 -8.219 6.023 1.00 86.44 227 LEU A C 1
ATOM 1807 O O . LEU A 1 227 ? -5.138 -8.843 5.005 1.00 86.44 227 LEU A O 1
ATOM 1811 N N . TYR A 1 228 ? -4.507 -7.574 6.753 1.00 82.69 228 TYR A N 1
ATOM 1812 C CA . TYR A 1 228 ? -3.081 -7.522 6.411 1.00 82.69 228 TYR A CA 1
ATOM 1813 C C . TYR A 1 228 ? -2.256 -8.708 6.947 1.00 82.69 228 TYR A C 1
ATOM 1815 O O . TYR A 1 228 ? -1.036 -8.722 6.807 1.00 82.69 228 TYR A O 1
ATOM 1823 N N . GLY A 1 229 ? -2.888 -9.713 7.567 1.00 83.19 229 GLY A N 1
ATOM 1824 C CA . GLY A 1 229 ? -2.191 -10.876 8.133 1.00 83.19 229 GLY A CA 1
ATOM 1825 C C . GLY A 1 229 ? -1.455 -10.603 9.453 1.00 83.19 229 GLY A C 1
ATOM 1826 O O . GLY A 1 229 ? -0.668 -11.433 9.903 1.00 83.19 229 GLY A O 1
ATOM 1827 N N . TRP A 1 230 ? -1.720 -9.474 10.114 1.00 89.75 230 TRP A N 1
ATOM 1828 C CA . TRP A 1 230 ? -1.110 -9.065 11.388 1.00 89.75 230 TRP A CA 1
ATOM 1829 C C . TRP A 1 230 ? -1.998 -9.391 12.586 1.00 89.75 230 TRP A C 1
ATOM 1831 O O . TRP A 1 230 ? -2.187 -8.573 13.490 1.00 89.75 230 TRP A O 1
ATOM 1841 N N . ALA A 1 231 ? -2.586 -10.586 12.584 1.00 89.38 231 ALA A N 1
ATOM 1842 C CA . ALA A 1 231 ? -3.455 -11.021 13.666 1.00 89.38 231 ALA A CA 1
ATOM 1843 C C . ALA A 1 231 ? -2.706 -10.986 15.010 1.00 89.38 231 ALA A C 1
ATOM 1845 O O . ALA A 1 231 ? -1.653 -11.600 15.178 1.00 89.38 231 ALA A O 1
ATOM 1846 N N . LEU A 1 232 ? -3.266 -10.256 15.975 1.00 89.50 232 LEU A N 1
ATOM 1847 C CA . LEU A 1 232 ? -2.725 -10.179 17.328 1.00 89.50 232 LEU A CA 1
ATOM 1848 C C . LEU A 1 232 ? -3.217 -11.365 18.171 1.00 89.50 232 LEU A C 1
ATOM 1850 O O . LEU A 1 232 ? -4.329 -11.845 17.943 1.00 89.50 232 LEU A O 1
ATOM 1854 N N . PRO A 1 233 ? -2.450 -11.810 19.184 1.00 91.00 233 PRO A N 1
ATOM 1855 C CA . PRO A 1 233 ? -2.884 -12.886 20.069 1.00 91.00 233 PRO A CA 1
ATOM 1856 C C . PRO A 1 233 ? -4.191 -12.554 20.801 1.00 91.00 233 PRO A C 1
ATOM 1858 O O . PRO A 1 233 ? -4.333 -11.473 21.378 1.00 91.00 233 PRO A O 1
ATOM 1861 N N . ASP A 1 234 ? -5.112 -13.514 20.890 1.00 87.56 234 ASP A N 1
ATOM 1862 C CA . ASP A 1 234 ? -6.422 -13.312 21.530 1.00 87.56 234 ASP A CA 1
ATOM 1863 C C . ASP A 1 234 ? -6.317 -12.859 22.992 1.00 87.56 234 ASP A C 1
ATOM 1865 O O . ASP A 1 234 ? -7.093 -12.023 23.452 1.00 87.56 234 ASP A O 1
ATOM 1869 N N . MET A 1 235 ? -5.325 -13.362 23.738 1.00 86.00 235 MET A N 1
ATOM 1870 C CA . MET A 1 235 ? -5.068 -12.911 25.112 1.00 86.00 235 MET A CA 1
ATOM 1871 C C . MET A 1 235 ? -4.750 -11.411 25.168 1.00 86.00 235 MET A C 1
ATOM 1873 O O . MET A 1 235 ? -5.258 -10.715 26.051 1.00 86.00 235 MET A O 1
ATOM 1877 N N . PHE A 1 236 ? -3.950 -10.914 24.222 1.00 89.81 236 PHE A N 1
ATOM 1878 C CA . PHE A 1 236 ? -3.603 -9.500 24.133 1.00 89.81 236 PHE A CA 1
ATOM 1879 C C . PHE A 1 236 ? -4.845 -8.659 23.827 1.00 89.81 236 PHE A C 1
ATOM 1881 O O . PHE A 1 236 ? -5.113 -7.684 24.533 1.00 89.81 236 PHE A O 1
ATOM 1888 N N . LEU A 1 237 ? -5.646 -9.077 22.840 1.00 91.62 237 LEU A N 1
ATOM 1889 C CA . LEU A 1 237 ? -6.890 -8.397 22.474 1.00 91.62 237 LEU A CA 1
ATOM 1890 C C . LEU A 1 237 ? -7.882 -8.357 23.644 1.00 91.62 237 LEU A C 1
ATOM 1892 O O . LEU A 1 237 ? -8.424 -7.295 23.937 1.00 91.62 237 LEU A O 1
ATOM 1896 N N . ARG A 1 238 ? -8.062 -9.467 24.374 1.00 90.62 238 ARG A N 1
ATOM 1897 C CA . ARG A 1 238 ? -8.907 -9.522 25.581 1.00 90.62 238 ARG A CA 1
ATOM 1898 C C . ARG A 1 238 ? -8.478 -8.521 26.642 1.00 90.62 238 ARG A C 1
ATOM 1900 O O . ARG A 1 238 ? -9.301 -7.753 27.138 1.00 90.62 238 ARG A O 1
ATOM 1907 N N . GLN A 1 239 ? -7.197 -8.541 27.003 1.00 89.50 239 GLN A N 1
ATOM 1908 C CA . GLN A 1 239 ? -6.672 -7.673 28.051 1.00 89.50 239 GLN A CA 1
ATOM 1909 C C . GLN A 1 239 ? -6.813 -6.201 27.660 1.00 89.50 239 GLN A C 1
ATOM 1911 O O . GLN A 1 239 ? -7.272 -5.392 28.466 1.00 89.50 239 GLN A O 1
ATOM 1916 N N . ARG A 1 240 ? -6.454 -5.856 26.419 1.00 93.31 240 ARG A N 1
ATOM 1917 C CA . ARG A 1 240 ? -6.533 -4.480 25.921 1.00 93.31 240 ARG A CA 1
ATOM 1918 C C . ARG A 1 240 ? -7.970 -3.996 25.788 1.00 93.31 240 ARG A C 1
ATOM 1920 O O . ARG A 1 240 ? -8.249 -2.884 26.221 1.00 93.31 240 ARG A O 1
ATOM 1927 N N . PHE A 1 241 ? -8.888 -4.839 25.320 1.00 94.00 241 PHE A N 1
ATOM 1928 C CA . PHE A 1 241 ? -10.299 -4.476 25.253 1.00 94.00 241 PHE A CA 1
ATOM 1929 C C . PHE A 1 241 ? -10.871 -4.197 26.648 1.00 94.00 241 PHE A C 1
ATOM 1931 O O . PHE A 1 241 ? -11.478 -3.152 26.858 1.00 94.00 241 PHE A O 1
ATOM 1938 N N . ILE A 1 242 ? -10.612 -5.056 27.641 1.00 91.62 242 ILE A N 1
ATOM 1939 C CA . ILE A 1 242 ? -11.064 -4.809 29.023 1.00 91.62 242 ILE A CA 1
ATOM 1940 C C . ILE A 1 242 ? -10.500 -3.489 29.569 1.00 91.62 242 ILE A C 1
ATOM 1942 O O . ILE A 1 242 ? -11.233 -2.735 30.207 1.00 91.62 242 ILE A O 1
ATOM 1946 N N . LEU A 1 243 ? -9.220 -3.197 29.316 1.00 91.25 243 LEU A N 1
ATOM 1947 C CA . LEU A 1 243 ? -8.598 -1.939 29.739 1.00 91.25 243 LEU A CA 1
ATOM 1948 C C . LEU A 1 243 ? -9.231 -0.722 29.048 1.00 91.25 243 LEU A C 1
ATOM 1950 O O . LEU A 1 243 ? -9.467 0.282 29.717 1.00 9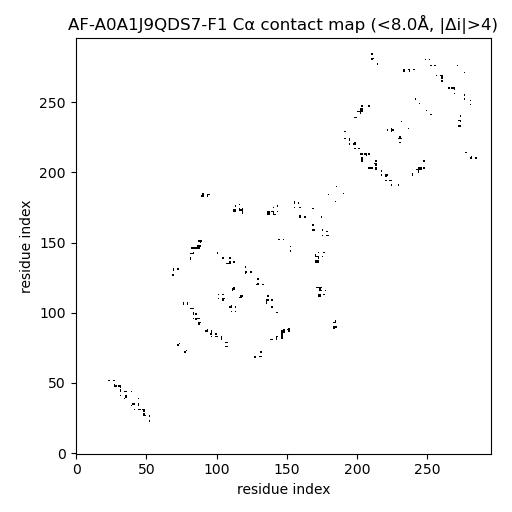1.25 243 LEU A O 1
ATOM 1954 N N . SER A 1 244 ? -9.566 -0.833 27.759 1.00 93.19 244 SER A N 1
ATOM 1955 C CA . SER A 1 244 ? -10.191 0.241 26.969 1.00 93.19 244 SER A CA 1
ATOM 1956 C C . SER A 1 244 ? -11.557 0.682 27.505 1.00 93.19 244 SER A C 1
ATOM 1958 O O . SER A 1 244 ? -11.958 1.827 27.330 1.00 93.19 244 SER A O 1
ATOM 1960 N N . LEU A 1 245 ? -12.269 -0.209 28.205 1.00 91.81 245 LEU A N 1
ATOM 1961 C CA . LEU A 1 245 ? -13.568 0.082 28.821 1.00 91.81 245 LEU A CA 1
ATOM 1962 C C . LEU A 1 245 ? -13.451 0.920 30.107 1.00 91.81 245 LEU A C 1
ATOM 1964 O O . LEU A 1 245 ? -14.467 1.355 30.659 1.00 91.81 245 LEU A O 1
ATOM 1968 N N . GLY A 1 246 ? -12.234 1.109 30.628 1.00 85.94 246 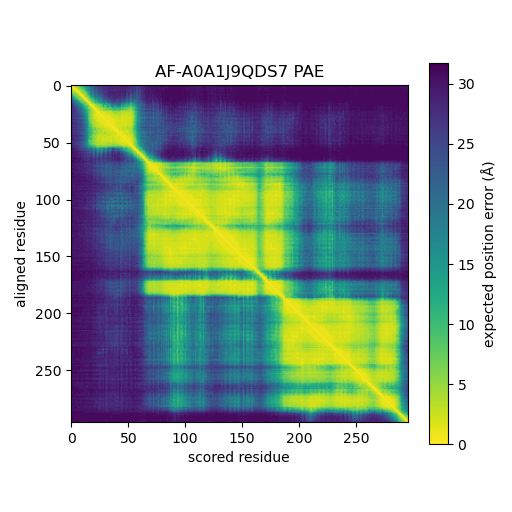GLY A N 1
ATOM 1969 C CA . GLY A 1 246 ? -11.955 1.935 31.796 1.00 85.94 246 GLY A CA 1
ATOM 1970 C C . GLY A 1 246 ? -12.813 1.583 33.018 1.00 85.94 246 GLY A C 1
ATOM 1971 O O . GLY A 1 246 ? -12.865 0.441 33.486 1.00 85.94 246 GLY A O 1
ATOM 1972 N N . LYS A 1 247 ? -13.470 2.596 33.592 1.00 84.88 247 LYS A N 1
ATOM 1973 C CA . LYS A 1 247 ? -14.412 2.417 34.713 1.00 84.88 247 LYS A CA 1
ATOM 1974 C C . LYS A 1 247 ? -15.844 2.130 34.247 1.00 84.88 247 LYS A C 1
ATOM 1976 O O . LYS A 1 247 ? -16.623 1.639 35.059 1.00 84.88 247 LYS A O 1
ATOM 1981 N N . TYR A 1 248 ? -16.167 2.390 32.978 1.00 79.50 248 TYR A N 1
ATOM 1982 C CA . TYR A 1 248 ? -17.533 2.398 32.450 1.00 79.50 248 TYR A CA 1
ATOM 1983 C C . TYR A 1 248 ? -18.224 1.037 32.583 1.00 79.50 248 TYR A C 1
ATOM 1985 O O . TYR A 1 248 ? -19.306 0.933 33.149 1.00 79.50 248 TYR A O 1
ATOM 1993 N N . ALA A 1 249 ? -17.566 -0.032 32.130 1.00 78.69 249 ALA A N 1
ATOM 1994 C CA . ALA A 1 249 ? -18.158 -1.370 32.104 1.00 78.69 249 ALA A CA 1
ATOM 1995 C C . ALA A 1 249 ? -17.606 -2.310 33.188 1.00 78.69 249 ALA A C 1
ATOM 1997 O O . ALA A 1 249 ? -17.787 -3.523 33.101 1.00 78.69 249 ALA A O 1
ATOM 1998 N N . ARG A 1 250 ? -16.912 -1.796 34.213 1.00 83.44 250 ARG A N 1
ATOM 1999 C CA . ARG A 1 250 ? -16.158 -2.637 35.163 1.00 83.44 250 ARG A CA 1
ATOM 2000 C C . ARG A 1 250 ? -17.033 -3.673 35.876 1.00 83.44 250 ARG A C 1
ATOM 2002 O O . ARG A 1 250 ? -16.658 -4.841 35.943 1.00 83.44 250 ARG A O 1
ATOM 2009 N N . SER A 1 251 ? -18.185 -3.255 36.395 1.00 82.94 251 SER A N 1
ATOM 2010 C CA . SER A 1 251 ? -19.147 -4.138 37.072 1.00 82.94 251 SER A CA 1
ATOM 2011 C C . SER A 1 251 ? -19.702 -5.207 36.127 1.00 82.94 251 SER A C 1
ATOM 2013 O O . SER A 1 251 ? -19.837 -6.368 36.511 1.00 82.94 251 SER A O 1
ATOM 2015 N N . HIS A 1 252 ? -19.971 -4.828 34.879 1.00 82.44 252 HIS A N 1
ATOM 2016 C CA . HIS A 1 252 ? -20.504 -5.704 33.839 1.00 82.44 252 HIS A CA 1
ATOM 2017 C C . HIS A 1 252 ? -19.480 -6.747 33.390 1.00 82.44 252 HIS A C 1
ATOM 2019 O O . HIS A 1 252 ? -19.784 -7.939 33.381 1.00 82.44 252 HIS A O 1
ATOM 2025 N N . VAL A 1 253 ? -18.241 -6.323 33.128 1.00 86.06 253 VAL A N 1
ATOM 2026 C CA . VAL A 1 253 ? -17.116 -7.220 32.833 1.00 86.06 253 VAL A CA 1
ATOM 2027 C C . VAL A 1 253 ? -16.882 -8.175 34.002 1.00 86.06 253 VAL A C 1
ATOM 2029 O O . VAL A 1 253 ? -16.739 -9.376 33.795 1.00 86.06 253 VAL A O 1
ATOM 2032 N N . GLN A 1 254 ? -16.903 -7.684 35.245 1.00 85.56 254 GLN A N 1
ATOM 2033 C CA . GLN A 1 254 ? -16.736 -8.540 36.419 1.00 85.56 254 GLN A CA 1
ATOM 2034 C C . GLN A 1 254 ? -17.856 -9.581 36.532 1.00 85.56 254 GLN A C 1
ATOM 2036 O O . GLN A 1 254 ? -17.566 -10.748 36.790 1.00 85.56 254 GLN A O 1
ATOM 2041 N N . ARG A 1 255 ? -19.118 -9.194 36.303 1.00 85.94 255 ARG A N 1
ATOM 2042 C CA . ARG A 1 255 ? -20.253 -10.128 36.282 1.00 85.94 255 ARG A CA 1
ATOM 2043 C C . ARG A 1 255 ? -20.083 -11.186 35.190 1.00 85.94 255 ARG A C 1
ATOM 2045 O O . ARG A 1 255 ? -20.225 -12.366 35.486 1.00 85.94 255 ARG A O 1
ATOM 2052 N N . PHE A 1 256 ? -19.723 -10.783 33.972 1.00 86.06 256 PHE A N 1
ATOM 2053 C CA . PHE A 1 256 ? -19.470 -11.700 32.858 1.00 86.06 256 PHE A CA 1
ATOM 2054 C C . PHE A 1 256 ? -18.370 -12.721 33.196 1.00 86.06 256 PHE A C 1
ATOM 2056 O O . PHE A 1 256 ? -18.570 -13.927 33.064 1.00 86.06 256 PHE A O 1
ATOM 2063 N N . LEU A 1 257 ? -17.234 -12.259 33.728 1.00 85.19 257 LEU A N 1
ATOM 2064 C CA . LEU A 1 257 ? -16.128 -13.133 34.130 1.00 85.19 257 LEU A CA 1
ATOM 2065 C C . LEU A 1 257 ? -16.500 -14.076 35.287 1.00 85.19 257 LEU A C 1
ATOM 2067 O O . LEU A 1 257 ? -16.010 -15.205 35.339 1.00 85.19 257 LEU A O 1
ATOM 2071 N N . LEU A 1 258 ? -17.349 -13.628 36.220 1.00 86.19 258 LEU A N 1
ATOM 2072 C CA . LEU A 1 258 ? -17.857 -14.465 37.310 1.00 86.19 258 LEU A CA 1
ATOM 2073 C C . LEU A 1 258 ? -18.787 -15.567 36.793 1.00 86.19 258 LEU A C 1
ATOM 2075 O O . LEU A 1 258 ? -18.642 -16.711 37.225 1.00 86.19 258 LEU A O 1
ATOM 2079 N N . GLU A 1 259 ? -19.679 -15.256 35.850 1.00 87.00 259 GLU A N 1
ATOM 2080 C CA . GLU A 1 259 ? -20.550 -16.258 35.223 1.00 87.00 259 GLU A CA 1
ATOM 2081 C C . GLU A 1 259 ? -19.738 -17.317 34.467 1.00 87.00 259 GLU A C 1
ATOM 2083 O O . GLU A 1 259 ? -19.976 -18.510 34.645 1.00 87.00 259 GLU A O 1
ATOM 2088 N N . LEU A 1 260 ? -18.691 -16.927 33.731 1.00 85.56 260 LEU A N 1
ATOM 2089 C CA . LEU A 1 260 ? -17.811 -17.893 33.054 1.00 85.56 260 LEU A CA 1
ATOM 2090 C C . L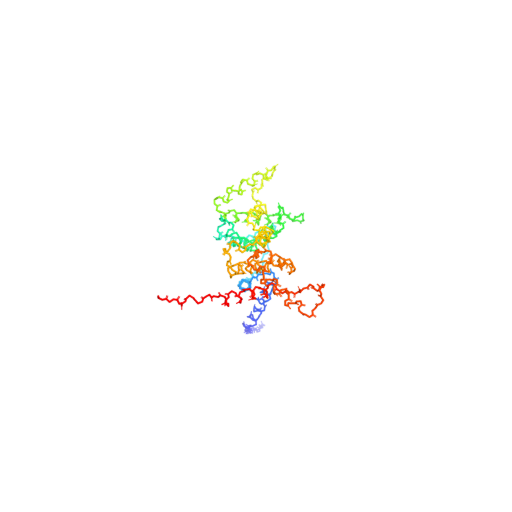EU A 1 260 ? -17.036 -18.815 34.018 1.00 85.56 260 LEU A C 1
ATOM 2092 O O . LEU A 1 260 ? -16.585 -19.899 33.628 1.00 85.56 260 LEU A O 1
ATOM 2096 N N . ARG A 1 261 ? -16.857 -18.394 35.277 1.00 86.25 261 ARG A N 1
ATOM 2097 C CA . ARG A 1 261 ? -16.204 -19.182 36.337 1.00 86.25 261 ARG A CA 1
ATOM 2098 C C . ARG A 1 261 ? -17.197 -20.040 37.133 1.00 86.25 261 ARG A C 1
ATOM 2100 O O . ARG A 1 261 ? -16.774 -20.843 37.965 1.00 86.25 261 ARG A O 1
ATOM 2107 N N . LYS A 1 262 ? -18.506 -19.906 36.918 1.00 87.00 262 LYS A N 1
ATOM 2108 C CA . LYS A 1 262 ? -19.518 -20.634 37.691 1.00 87.00 262 LYS A CA 1
ATOM 2109 C C . LYS A 1 262 ? -19.299 -22.148 37.589 1.00 87.00 262 LYS A C 1
ATOM 2111 O O . LYS A 1 262 ? -19.161 -22.698 36.503 1.00 87.00 262 LYS A O 1
ATOM 2116 N N . GLY A 1 263 ? -19.222 -22.812 38.743 1.00 83.88 263 GLY A N 1
ATOM 2117 C CA . GLY A 1 263 ? -18.953 -24.253 38.827 1.00 83.88 263 GLY A CA 1
ATOM 2118 C C . GLY A 1 263 ? -17.489 -24.667 38.611 1.00 83.88 263 GLY A C 1
ATOM 2119 O O . GLY A 1 263 ? -17.212 -25.862 38.569 1.00 83.88 263 GLY A O 1
ATOM 2120 N N . LYS A 1 264 ? -16.546 -23.718 38.497 1.00 88.12 264 LYS A N 1
ATOM 2121 C CA . LYS A 1 264 ? -15.114 -23.991 38.286 1.00 88.12 264 LYS A CA 1
ATOM 2122 C C . LYS A 1 264 ? -14.246 -23.559 39.483 1.00 88.12 264 LYS A C 1
ATOM 2124 O O . LYS A 1 264 ? -14.656 -22.696 40.264 1.00 88.12 264 LYS A O 1
ATOM 2129 N N . PRO A 1 265 ? -13.028 -24.119 39.638 1.00 83.50 265 PRO A N 1
ATOM 2130 C CA . PRO A 1 265 ? -12.094 -23.720 40.692 1.00 83.50 265 PRO A CA 1
ATOM 2131 C C . PRO A 1 265 ? -11.723 -22.233 40.618 1.00 83.50 265 PRO A C 1
ATOM 2133 O O . PRO A 1 265 ? -11.664 -21.650 39.536 1.00 83.50 265 PRO A O 1
ATOM 2136 N N . LYS A 1 266 ? -11.380 -21.618 41.760 1.00 77.69 266 LYS A N 1
ATOM 2137 C CA . LYS A 1 266 ? -10.952 -20.202 41.816 1.00 77.69 266 LYS A CA 1
ATOM 2138 C C . LYS A 1 266 ? -9.711 -19.902 40.964 1.00 77.69 266 LYS A C 1
ATOM 2140 O O . LYS A 1 266 ? -9.544 -18.766 40.534 1.00 77.69 266 LYS A O 1
ATOM 2145 N N . THR A 1 267 ? -8.873 -20.908 40.718 1.00 79.56 267 THR A N 1
ATOM 2146 C CA . THR A 1 267 ? -7.670 -20.828 39.875 1.00 79.56 267 THR A CA 1
ATOM 2147 C C . THR A 1 267 ? -7.974 -20.867 38.377 1.00 79.56 267 THR A C 1
ATOM 2149 O O . THR A 1 267 ? -7.079 -20.622 37.575 1.00 79.56 267 THR A O 1
ATOM 2152 N N . HIS A 1 268 ? -9.218 -21.152 37.976 1.00 79.88 268 HIS A N 1
ATOM 2153 C CA . HIS A 1 268 ? -9.596 -21.176 36.571 1.00 79.88 268 HIS A CA 1
ATOM 2154 C C . HIS A 1 268 ? -9.621 -19.759 35.983 1.00 79.88 268 HIS A C 1
ATOM 2156 O O . HIS A 1 268 ? -10.342 -18.871 36.465 1.00 79.88 268 HIS A O 1
ATOM 2162 N N . ILE A 1 269 ? -8.849 -19.576 34.913 1.00 76.06 269 ILE A N 1
ATOM 2163 C CA . ILE A 1 269 ? -8.847 -18.379 34.077 1.00 76.06 269 ILE A CA 1
ATOM 2164 C C . ILE A 1 269 ? -9.868 -18.616 32.959 1.00 76.06 269 ILE A C 1
ATOM 2166 O O . ILE A 1 269 ? -9.667 -19.529 32.160 1.00 76.06 269 ILE A O 1
ATOM 2170 N N . PRO A 1 270 ? -10.970 -17.849 32.906 1.00 77.19 270 PRO A N 1
ATOM 2171 C CA . PRO A 1 270 ? -11.947 -17.993 31.840 1.00 77.19 270 PRO A CA 1
ATOM 2172 C C . PRO A 1 270 ? -11.338 -17.640 30.484 1.00 77.19 270 PRO A C 1
ATOM 2174 O O . PRO A 1 270 ? -10.831 -16.533 30.296 1.00 77.19 270 PRO A O 1
ATOM 2177 N N . GLU A 1 271 ? -11.428 -18.564 29.535 1.00 79.06 271 GLU A N 1
ATOM 2178 C CA . GLU A 1 271 ? -11.182 -18.288 28.124 1.00 79.06 271 GLU A CA 1
ATOM 2179 C C . GLU A 1 271 ? -12.502 -17.887 27.462 1.00 79.06 271 GLU A C 1
ATOM 2181 O O . GLU A 1 271 ? -13.527 -18.536 27.662 1.00 79.06 271 GLU A O 1
ATOM 2186 N N . PHE A 1 272 ? -12.486 -16.786 26.716 1.00 83.75 272 PHE A N 1
ATOM 2187 C CA . PHE A 1 272 ? -13.639 -16.266 25.976 1.00 83.75 272 PHE A CA 1
ATOM 2188 C C . PHE A 1 272 ? -13.159 -15.485 24.749 1.00 83.75 272 PHE A C 1
ATOM 2190 O O . PHE A 1 272 ? -12.002 -15.052 24.717 1.00 83.75 272 PHE A O 1
ATOM 2197 N N . ASN A 1 273 ? -14.007 -15.285 23.742 1.00 86.19 273 ASN A N 1
ATOM 2198 C CA . ASN A 1 273 ? -13.690 -14.371 22.648 1.00 86.19 273 ASN A CA 1
ATOM 2199 C C . ASN A 1 273 ? -14.098 -12.939 23.041 1.00 86.19 273 ASN A C 1
ATOM 2201 O O . ASN A 1 273 ? -15.127 -12.724 23.679 1.00 86.19 273 ASN A O 1
ATOM 2205 N N . VAL A 1 274 ? -13.303 -11.937 22.653 1.00 90.12 274 VAL A N 1
ATOM 2206 C CA . VAL A 1 274 ? -13.665 -10.520 22.813 1.00 90.12 274 VAL A CA 1
ATOM 2207 C C . VAL A 1 274 ? -15.028 -10.225 22.186 1.00 90.12 274 VAL A C 1
ATOM 2209 O O . VAL A 1 274 ? -15.800 -9.473 22.773 1.00 90.12 274 VAL A O 1
ATOM 2212 N N . ASP A 1 275 ? -15.358 -10.864 21.062 1.00 90.25 275 ASP A N 1
ATOM 2213 C CA . ASP A 1 275 ? -16.660 -10.703 20.405 1.00 90.25 275 ASP A CA 1
ATOM 2214 C C . ASP A 1 275 ? -17.840 -11.170 21.283 1.00 90.25 275 ASP A C 1
ATOM 2216 O O . ASP A 1 275 ? -18.910 -10.555 21.243 1.00 90.25 275 ASP A O 1
ATOM 2220 N N . ASP A 1 276 ? -17.647 -12.181 22.141 1.00 89.62 276 ASP A N 1
ATOM 2221 C CA . ASP A 1 276 ? -18.674 -12.637 23.091 1.00 89.62 276 ASP A CA 1
ATOM 2222 C C . ASP A 1 276 ? -18.942 -11.560 24.150 1.00 89.62 276 ASP A C 1
ATOM 2224 O O . ASP A 1 276 ? -20.089 -11.237 24.468 1.00 89.62 276 ASP A O 1
ATOM 2228 N N . LEU A 1 277 ? -17.867 -10.956 24.670 1.00 90.25 277 LEU A N 1
ATOM 2229 C CA . LEU A 1 277 ? -17.960 -9.862 25.634 1.00 90.25 277 LEU A CA 1
ATOM 2230 C C . LEU A 1 277 ? -18.572 -8.607 24.995 1.00 90.25 277 LEU A C 1
ATOM 2232 O O . LEU A 1 277 ? -19.405 -7.956 25.621 1.00 90.25 277 LEU A O 1
ATOM 2236 N N . ILE A 1 278 ? -18.200 -8.272 23.755 1.00 92.06 278 ILE A N 1
ATOM 2237 C CA . ILE A 1 278 ? -18.807 -7.169 22.994 1.00 92.06 278 ILE A CA 1
ATOM 2238 C C . ILE A 1 278 ? -20.312 -7.395 22.855 1.00 92.06 278 ILE A C 1
ATOM 2240 O O . ILE A 1 278 ? -21.095 -6.503 23.181 1.00 92.06 278 ILE A O 1
ATOM 2244 N N . SER A 1 279 ? -20.715 -8.592 22.427 1.00 90.00 279 SER A N 1
ATOM 2245 C CA . SER A 1 279 ? -22.123 -8.949 22.242 1.00 90.00 279 SER A CA 1
ATOM 2246 C C . SER A 1 279 ? -22.915 -8.791 23.539 1.00 90.00 279 SER A C 1
ATOM 2248 O O . SER A 1 279 ? -23.998 -8.206 23.538 1.00 90.00 279 SER A O 1
ATOM 2250 N N . GLU A 1 280 ? -22.351 -9.232 24.665 1.00 88.12 280 GLU A N 1
ATOM 2251 C CA . GLU A 1 280 ? -22.987 -9.087 25.973 1.00 88.12 280 GLU A CA 1
ATOM 2252 C C . GLU A 1 280 ? -23.102 -7.620 26.416 1.00 88.12 280 GLU A C 1
ATOM 2254 O O . GLU A 1 280 ? -24.151 -7.203 26.908 1.00 88.12 280 GLU A O 1
ATOM 2259 N N . LEU A 1 281 ? -22.061 -6.809 26.210 1.00 88.12 281 LEU A N 1
ATOM 2260 C CA . LEU A 1 281 ? -22.074 -5.385 26.561 1.00 88.12 281 LEU A CA 1
ATOM 2261 C C . LEU A 1 281 ? -23.081 -4.591 25.715 1.00 88.12 281 LEU A C 1
ATOM 2263 O O . LEU A 1 281 ? -23.818 -3.758 26.247 1.00 88.12 281 LEU A O 1
ATOM 2267 N N . VAL A 1 282 ? -23.156 -4.874 24.411 1.00 87.56 282 VAL A N 1
ATOM 2268 C CA . VAL A 1 282 ? -24.139 -4.261 23.506 1.00 87.56 282 VAL A CA 1
ATOM 2269 C C . VAL A 1 282 ? -25.556 -4.673 23.901 1.00 87.56 282 VAL A C 1
ATOM 2271 O O . VAL A 1 282 ? -26.424 -3.810 24.044 1.00 87.56 282 VAL A O 1
ATOM 2274 N N . ARG A 1 283 ? -25.788 -5.967 24.165 1.00 86.19 283 ARG A N 1
ATOM 2275 C CA . ARG A 1 283 ? -27.085 -6.484 24.624 1.00 86.19 283 ARG A CA 1
ATOM 2276 C C . ARG A 1 283 ? -27.547 -5.791 25.903 1.00 86.19 283 ARG A C 1
ATOM 2278 O O . ARG A 1 283 ? -28.698 -5.378 25.993 1.00 86.19 283 ARG A O 1
ATOM 2285 N N . GLN A 1 284 ? -26.658 -5.623 26.880 1.00 78.88 284 GLN A N 1
ATOM 2286 C CA . GLN A 1 284 ? -26.997 -4.959 28.138 1.00 78.88 284 GLN A CA 1
ATOM 2287 C C . GLN A 1 284 ? -27.346 -3.479 27.953 1.00 78.88 284 GLN A C 1
ATOM 2289 O O . GLN A 1 284 ? -28.281 -3.009 28.593 1.00 78.88 284 GLN A O 1
ATOM 2294 N N . ARG A 1 285 ? -26.672 -2.749 27.053 1.00 77.38 285 ARG A N 1
ATOM 2295 C CA . ARG A 1 285 ? -27.061 -1.361 26.754 1.00 77.38 285 ARG A CA 1
ATOM 2296 C C . ARG A 1 285 ? -28.428 -1.270 26.081 1.00 77.38 285 ARG A C 1
ATOM 2298 O O . ARG A 1 285 ? -29.189 -0.366 26.403 1.00 77.38 285 ARG A O 1
ATOM 2305 N N . LEU A 1 286 ? -28.746 -2.198 25.180 1.00 68.81 286 LEU A N 1
ATOM 2306 C CA . LEU A 1 286 ? -30.054 -2.242 24.520 1.00 68.81 286 LEU A CA 1
ATOM 2307 C C . LEU A 1 286 ? -31.190 -2.559 25.505 1.00 68.81 286 LEU A C 1
ATOM 2309 O O . LEU A 1 286 ? -32.289 -2.045 25.341 1.00 68.81 286 LEU A O 1
ATOM 2313 N N . ILE A 1 287 ? -30.917 -3.341 26.554 1.00 64.69 287 ILE A N 1
ATOM 2314 C CA . ILE A 1 287 ? -31.883 -3.637 27.628 1.00 64.69 287 ILE A CA 1
ATOM 2315 C C . ILE A 1 287 ? -32.101 -2.431 28.564 1.00 64.69 287 ILE A C 1
ATOM 2317 O O . ILE A 1 287 ? -33.154 -2.325 29.181 1.00 64.69 287 ILE A O 1
ATOM 2321 N N . VAL A 1 288 ? -31.124 -1.524 28.680 1.00 56.81 288 VAL A N 1
ATOM 2322 C CA . VAL A 1 288 ? -31.141 -0.377 29.614 1.00 56.81 288 VAL A CA 1
ATOM 2323 C C . VAL A 1 288 ? -31.590 0.932 28.938 1.00 56.81 288 VAL A C 1
ATOM 2325 O O . VAL A 1 288 ? -31.482 1.996 29.543 1.00 56.81 288 VAL A O 1
ATOM 2328 N N . GLN A 1 289 ? -32.133 0.912 27.712 1.00 39.03 289 GLN A N 1
ATOM 2329 C CA . GLN A 1 289 ? -32.801 2.115 27.198 1.00 39.03 289 GLN A CA 1
ATOM 2330 C C . GLN A 1 289 ? -33.959 2.499 28.140 1.00 39.03 289 GLN A C 1
ATOM 2332 O O . GLN A 1 289 ? -34.837 1.668 28.373 1.00 39.03 289 GLN A O 1
ATOM 2337 N N . PRO A 1 290 ? -33.974 3.718 28.710 1.00 40.38 290 PRO A N 1
ATOM 2338 C CA . PRO A 1 290 ? -35.110 4.166 29.491 1.00 40.38 290 PRO A CA 1
ATOM 2339 C C . PRO A 1 290 ? -36.282 4.422 28.545 1.00 40.38 290 PRO A C 1
ATOM 2341 O O . PRO A 1 290 ? -36.098 4.996 27.469 1.00 40.38 290 PRO A O 1
ATOM 2344 N N . ASP A 1 291 ? -37.480 4.038 28.980 1.00 37.66 291 ASP A N 1
ATOM 2345 C CA . ASP A 1 291 ? -38.743 4.596 28.508 1.00 37.66 291 ASP A CA 1
ATOM 2346 C C . ASP A 1 291 ? -38.673 6.131 28.580 1.00 37.66 291 ASP A C 1
ATOM 2348 O O . ASP A 1 291 ? -39.034 6.754 29.578 1.00 37.66 291 ASP A O 1
ATOM 2352 N N . VAL A 1 292 ? -38.203 6.776 27.514 1.00 42.41 292 VAL A N 1
ATOM 2353 C CA . VAL A 1 292 ? -38.448 8.200 27.277 1.00 42.41 292 VAL A CA 1
ATOM 2354 C C . VAL A 1 292 ? -39.810 8.279 26.607 1.00 42.41 292 VAL A C 1
ATOM 2356 O O . VAL A 1 292 ? -39.895 8.493 25.407 1.00 42.41 292 VAL A O 1
ATOM 2359 N N . ASN A 1 293 ? -40.859 7.976 27.373 1.00 41.00 293 ASN A N 1
ATOM 2360 C CA . ASN A 1 293 ? -42.254 8.313 27.087 1.00 41.00 293 ASN A CA 1
ATOM 2361 C C . ASN A 1 293 ? -43.113 8.082 28.339 1.00 41.00 293 ASN A C 1
ATOM 2363 O O . ASN A 1 293 ? -44.029 7.266 28.366 1.00 41.00 293 ASN A O 1
ATOM 2367 N N . GLN A 1 294 ? -42.823 8.850 29.382 1.00 32.91 294 GLN A N 1
ATOM 2368 C CA . GLN A 1 294 ? -43.836 9.356 30.306 1.00 32.91 294 GLN A CA 1
ATOM 2369 C C . GLN A 1 294 ? -43.426 10.795 30.626 1.00 32.91 294 GLN A C 1
ATOM 2371 O O . GLN A 1 294 ? -42.252 11.031 30.883 1.00 32.91 294 GLN A O 1
ATOM 2376 N N . SER A 1 295 ? -44.243 11.832 30.665 1.00 34.78 295 SER A N 1
ATOM 2377 C CA . SER A 1 295 ? -45.638 12.118 30.343 1.00 34.78 295 SER A CA 1
ATOM 2378 C C . SER A 1 295 ? -45.764 13.629 30.598 1.00 34.78 295 SER A C 1
ATOM 2380 O O . SER A 1 295 ? -45.038 14.157 31.440 1.00 34.78 295 SER A O 1
ATOM 2382 N N . TYR A 1 296 ? -46.650 14.275 29.843 1.00 38.31 296 TYR A N 1
ATOM 2383 C CA . TYR A 1 296 ? -47.179 15.639 29.995 1.00 38.31 296 TYR A CA 1
ATOM 2384 C C . TYR A 1 296 ? -47.223 16.223 31.413 1.00 38.31 296 TYR A C 1
ATOM 2386 O O . TYR A 1 296 ? -47.638 15.494 32.343 1.00 38.31 296 TYR A O 1
#